Protein AF-A0A6G3WMA3-F1 (afdb_monomer)

Mean predicted aligned error: 10.8 Å

Foldseek 3Di:
DDDPDDQQDWDWFAFLVRDTDIDGRHDDDADPDCCPQVNVVDVLAHDWDWDFDPVDPDRDTDIDHDDDDDPPCVVVCNRGSDDDDDDDDDDDDCPPDDLVCLVVVLVLVCCCQPRVVVVVVCVPVNVPDHDDDPVNVVSVVSVVVCVVCVVVVVCVCCVVVVVLLVVLVVVVVVVCVVCVVVVVVCVVVPHDPVNVLVVVLVVQLVVLVVVLVVVLVVVCVVCVPDDSVVSVVVSVVSSVSNSD

Organism: NCBI:txid2706086

Nearest PDB structures (foldseek):
  8i6q-assembly1_A  TM=5.365E-01  e=2.109E+00  Pseudomonas aeruginosa
  7odt-assembly1_a  TM=1.870E-01  e=3.546E+00  Homo sapiens

Solvent-accessible surface area (backbone atoms only — not comparable to full-atom values): 14779 Å² total; per-residue (Å²): 137,80,85,91,76,51,69,71,41,72,45,80,43,50,22,64,84,72,46,78,44,78,47,69,35,86,67,85,85,78,71,93,54,60,76,39,74,82,42,54,72,41,62,40,70,78,44,67,44,79,41,75,44,84,88,49,100,52,98,44,70,46,83,47,65,58,84,85,76,61,89,87,52,64,70,63,48,75,53,28,56,63,86,79,75,91,83,84,88,80,81,82,75,67,92,79,69,54,89,84,44,48,67,62,50,47,52,51,48,49,21,34,62,78,34,74,45,32,54,55,49,16,76,74,71,35,88,82,54,79,62,85,77,71,59,59,61,54,47,52,51,51,51,53,52,48,63,70,46,44,61,58,53,49,50,53,51,52,49,55,50,49,54,52,50,52,52,50,52,51,52,50,51,54,52,51,62,73,42,46,68,60,53,51,53,45,44,76,72,67,50,49,72,68,59,56,50,51,52,53,39,52,61,47,46,67,58,41,54,59,52,33,51,50,51,42,50,51,49,49,70,74,35,82,86,58,66,62,64,67,46,51,51,51,35,49,51,53,46,49,65,75,60,106

Radius of gyration: 34.18 Å; Cα contacts (8 Å, |Δi|>4): 161; chains: 1; bounding box: 63×42×101 Å

Secondary structure (DSSP, 8-state):
------TT-EEEEEBTTSPEEEEE-------S-TTSHHHHT-GGGT--EEEE-TTSSS--EEEE---PPPTT-GGGGGGBSS-----------GGG--GGGHHHHHHHHHHHHHSHHHHHHHHHH-TT-----SHHHHHHHHHHHHHHHHHHHHHHHHHHHHHHHHHHHHHHHHHHHHHHHHHHHHHHTT--HHHHHHHHHHHHHHHHHHHHHHHHHHHHHH-TT--HHHHHHHHHHHHHHHH-

pLDDT: mean 85.05, std 6.65, range [55.47, 95.12]

Sequence (244 aa):
AELKVKVGATIALLTAAQEPITVTITGIVAPRDPQGSYWSSDPLLRTPSLVLDTASPFPVHYWTGTVLLAEGTGPALLSTAAEPVLFWRIPPDPAGLTGPDDVRLASVIASLESGPGLLKVRRIAGDTAVFATGLGHIVEANARMRDAISPVIAVAALGIGSVAAVVLLMTGALIAGRRKAELALMRSRGGSLRGIGGRLLAETAVTVLPASALGLLLATLVVGEGRFWPGALAAAGVGLLVCV

Structure (mmCIF, N/CA/C/O backbone):
data_AF-A0A6G3WMA3-F1
#
_entry.id   AF-A0A6G3WMA3-F1
#
loop_
_atom_site.group_PDB
_atom_site.id
_atom_site.type_symbol
_atom_site.label_atom_id
_atom_site.label_alt_id
_atom_site.label_comp_id
_atom_site.label_asym_id
_atom_site.label_entity_id
_atom_site.label_seq_id
_atom_site.pdbx_PDB_ins_code
_atom_site.Cartn_x
_atom_site.Cartn_y
_atom_site.Cartn_z
_atom_site.occupancy
_atom_site.B_iso_or_equiv
_atom_site.auth_seq_id
_atom_site.auth_comp_id
_atom_site.auth_asym_id
_atom_site.auth_atom_id
_atom_site.pdbx_PDB_model_num
ATOM 1 N N . ALA A 1 1 ? -8.117 -23.692 33.326 1.00 55.47 1 ALA A N 1
ATOM 2 C CA . ALA A 1 1 ? -9.382 -23.067 33.764 1.00 55.47 1 ALA A CA 1
ATOM 3 C C . ALA A 1 1 ? -10.322 -23.036 32.569 1.00 55.47 1 ALA A C 1
ATOM 5 O O . ALA A 1 1 ? -9.880 -22.590 31.524 1.00 55.47 1 ALA A O 1
ATOM 6 N N . GLU A 1 2 ? -11.558 -23.517 32.675 1.00 62.72 2 GLU A N 1
ATOM 7 C CA . GLU A 1 2 ? -12.534 -23.462 31.572 1.00 62.72 2 GLU A CA 1
ATOM 8 C C . GLU A 1 2 ? -13.422 -22.218 31.691 1.00 62.72 2 GLU A C 1
ATOM 10 O O . GLU A 1 2 ? -13.799 -21.828 32.800 1.00 62.72 2 GLU A O 1
ATOM 15 N N . LEU A 1 3 ? -13.763 -21.602 30.557 1.00 68.75 3 LEU A N 1
ATOM 16 C CA . LEU A 1 3 ? -14.714 -20.496 30.486 1.00 68.75 3 LEU A CA 1
ATOM 17 C C . LEU A 1 3 ? -16.130 -21.040 30.760 1.00 68.75 3 LEU A C 1
ATOM 19 O O . LEU A 1 3 ? -16.745 -21.654 29.893 1.00 68.75 3 LEU A O 1
ATOM 23 N N . LYS A 1 4 ? -16.664 -20.831 31.969 1.00 75.69 4 LYS A N 1
ATOM 24 C CA . LYS A 1 4 ? -17.983 -21.349 32.394 1.00 75.69 4 LYS A CA 1
ATOM 25 C C . LYS A 1 4 ? -19.165 -20.510 31.881 1.00 75.69 4 LYS A C 1
ATOM 27 O O . LYS A 1 4 ? -20.094 -20.221 32.628 1.00 75.69 4 LYS A O 1
ATOM 32 N N . VAL A 1 5 ? -19.131 -20.107 30.615 1.00 79.81 5 VAL A N 1
ATOM 33 C CA . VAL A 1 5 ? -20.159 -19.266 29.992 1.00 79.81 5 VAL A CA 1
ATOM 34 C C . VAL A 1 5 ? -21.118 -20.138 29.175 1.00 79.81 5 VAL A C 1
ATOM 36 O O . VAL A 1 5 ? -20.680 -20.955 28.368 1.00 79.81 5 VAL A O 1
ATOM 39 N N . LYS A 1 6 ? -22.431 -19.998 29.402 1.00 86.62 6 LYS A N 1
ATOM 40 C CA . LYS A 1 6 ? -23.491 -20.769 28.726 1.00 86.62 6 LYS A CA 1
ATOM 41 C C . LYS A 1 6 ? -24.663 -19.865 28.349 1.00 86.62 6 LYS A C 1
ATOM 43 O O . LYS A 1 6 ? -24.855 -18.815 28.955 1.00 86.62 6 LYS A O 1
ATOM 48 N N . VAL A 1 7 ? -25.476 -20.302 27.390 1.00 88.88 7 VAL A N 1
ATOM 49 C CA . VAL A 1 7 ? -26.765 -19.656 27.098 1.00 88.88 7 VAL A CA 1
ATOM 50 C C . VAL A 1 7 ? -27.647 -19.693 28.350 1.00 88.88 7 VAL A C 1
ATOM 52 O O . VAL A 1 7 ? -27.707 -20.712 29.036 1.00 88.88 7 VAL A O 1
ATOM 55 N N . GLY A 1 8 ? -28.283 -18.567 28.667 1.00 87.38 8 GLY A N 1
ATOM 56 C CA . GLY A 1 8 ? -29.050 -18.353 29.895 1.00 87.38 8 GLY A CA 1
ATOM 57 C C . GLY A 1 8 ? -28.215 -17.921 31.103 1.00 87.38 8 GLY A C 1
ATOM 58 O O . GLY A 1 8 ? -28.791 -17.579 32.132 1.00 87.38 8 GLY A O 1
ATOM 59 N N . ALA A 1 9 ? -26.880 -17.899 31.006 1.00 87.44 9 ALA A N 1
ATOM 60 C CA . ALA A 1 9 ? -26.054 -17.316 32.058 1.00 87.44 9 ALA A CA 1
ATOM 61 C C . ALA A 1 9 ? -26.269 -15.799 32.130 1.00 87.44 9 ALA A C 1
ATOM 63 O O . ALA A 1 9 ? -26.470 -15.133 31.110 1.00 87.44 9 ALA A O 1
ATOM 64 N N . THR A 1 10 ? -26.203 -15.262 33.343 1.00 87.12 10 THR A N 1
ATOM 65 C CA . THR A 1 10 ? -26.343 -13.836 33.618 1.00 87.12 10 THR A CA 1
ATOM 66 C C . THR A 1 10 ? -25.004 -13.241 34.031 1.00 87.12 10 THR A C 1
ATOM 68 O O . THR A 1 10 ? -24.239 -13.837 34.788 1.00 87.12 10 THR A O 1
ATOM 71 N N . ILE A 1 11 ? -24.712 -12.055 33.508 1.00 83.25 11 ILE A N 1
ATOM 72 C CA . ILE A 1 11 ? -23.535 -11.258 33.842 1.00 83.25 11 ILE A CA 1
ATOM 73 C C . ILE A 1 11 ? -24.041 -9.975 34.494 1.00 83.25 11 ILE A C 1
ATOM 75 O O . ILE A 1 11 ? -24.843 -9.255 33.900 1.00 83.25 11 ILE A O 1
ATOM 79 N N . ALA A 1 12 ? -23.588 -9.700 35.716 1.00 81.62 12 ALA A N 1
ATOM 80 C CA . ALA A 1 12 ? -23.867 -8.443 36.395 1.00 81.62 12 ALA A CA 1
ATOM 81 C C . ALA A 1 12 ? -22.810 -7.403 36.000 1.00 81.62 12 ALA A C 1
ATOM 83 O O . ALA A 1 12 ? -21.614 -7.611 36.191 1.00 81.62 12 ALA A O 1
ATOM 84 N N . LEU A 1 13 ? -23.270 -6.292 35.443 1.00 77.44 13 LEU A N 1
ATOM 85 C CA . LEU A 1 13 ? -22.505 -5.077 35.195 1.00 77.44 13 LEU A CA 1
ATOM 86 C C . LEU A 1 13 ? -22.933 -4.024 36.217 1.00 77.44 13 LEU A C 1
ATOM 88 O O . LEU A 1 13 ? -24.041 -4.088 36.740 1.00 77.44 13 LEU A O 1
ATOM 92 N N . LEU A 1 14 ? -22.079 -3.046 36.494 1.00 77.19 14 LEU A N 1
ATOM 93 C CA . LEU A 1 14 ? -22.422 -1.926 37.372 1.00 77.19 14 LEU A CA 1
ATOM 94 C C . LEU A 1 14 ? -22.723 -0.674 36.544 1.00 77.19 14 LEU A C 1
ATOM 96 O O . LEU A 1 14 ? -22.047 -0.398 35.548 1.00 77.19 14 LEU A O 1
ATOM 100 N N . THR A 1 15 ? -23.730 0.088 36.965 1.00 76.25 15 THR A N 1
ATOM 101 C CA . THR A 1 15 ? -24.005 1.436 36.465 1.00 76.25 15 THR A CA 1
ATOM 102 C C . THR A 1 15 ? -23.011 2.442 37.011 1.00 76.25 15 THR A C 1
ATOM 104 O O . THR A 1 15 ? -22.353 2.194 38.022 1.00 76.25 15 THR A O 1
ATOM 107 N N . ALA A 1 16 ? -22.943 3.618 36.384 1.00 72.88 16 ALA A N 1
ATOM 108 C CA . ALA A 1 16 ? -22.198 4.753 36.924 1.00 72.88 16 ALA A CA 1
ATOM 109 C C . ALA A 1 16 ? -22.680 5.138 38.339 1.00 72.88 16 ALA A C 1
ATOM 111 O O . ALA A 1 16 ? -21.892 5.600 39.159 1.00 72.88 16 ALA A O 1
ATOM 112 N N . ALA A 1 17 ? -23.955 4.873 38.648 1.00 74.25 17 ALA A N 1
ATOM 113 C CA . ALA A 1 17 ? -24.556 5.041 39.970 1.00 74.25 17 ALA A CA 1
ATOM 114 C C . ALA A 1 17 ? -24.349 3.834 40.915 1.00 74.25 17 ALA A C 1
ATOM 116 O O . ALA A 1 17 ? -24.965 3.793 41.974 1.00 74.25 17 ALA A O 1
ATOM 117 N N . GLN A 1 18 ? -23.489 2.865 40.560 1.00 75.94 18 GLN A N 1
ATOM 118 C CA . GLN A 1 18 ? -23.222 1.624 41.314 1.00 75.94 18 GLN A CA 1
ATOM 119 C C . GLN A 1 18 ? -24.426 0.663 41.432 1.00 75.94 18 GLN A C 1
ATOM 121 O O . GLN A 1 18 ? -24.430 -0.239 42.267 1.00 75.94 18 GLN A O 1
ATOM 126 N N . GLU A 1 19 ? -25.436 0.800 40.576 1.00 78.81 19 GLU A N 1
ATOM 127 C CA . GLU A 1 19 ? -26.579 -0.115 40.505 1.00 78.81 19 GLU A CA 1
ATOM 128 C C . GLU A 1 19 ? -26.287 -1.297 39.563 1.00 78.81 19 GLU A C 1
ATOM 130 O O . GLU A 1 19 ? -25.648 -1.122 38.525 1.00 78.81 19 GLU A O 1
ATOM 135 N N . PRO A 1 20 ? -26.743 -2.519 39.872 1.00 79.19 20 PRO A N 1
ATOM 136 C CA . PRO A 1 20 ? -26.467 -3.681 39.037 1.00 79.19 20 PRO A CA 1
ATOM 137 C C . PRO A 1 20 ? -27.378 -3.740 37.796 1.00 79.19 20 PRO A C 1
ATOM 139 O O . PRO A 1 20 ? -28.601 -3.803 37.905 1.00 79.19 20 PRO A O 1
ATOM 142 N N . ILE A 1 21 ? -26.780 -3.828 36.608 1.00 82.56 21 ILE A N 1
ATOM 143 C CA . ILE A 1 21 ? -27.438 -4.208 35.351 1.00 82.56 21 ILE A CA 1
ATOM 144 C C . ILE A 1 21 ? -27.157 -5.674 35.073 1.00 82.56 21 ILE A C 1
ATOM 146 O O . ILE A 1 21 ? -26.009 -6.105 35.037 1.00 82.56 21 ILE A O 1
ATOM 150 N N . THR A 1 22 ? -28.207 -6.446 34.815 1.00 86.62 22 THR A N 1
ATOM 151 C CA . THR A 1 22 ? -28.061 -7.861 34.466 1.00 86.62 22 THR A CA 1
ATOM 152 C C . THR A 1 22 ? -28.156 -8.044 32.957 1.00 86.62 22 THR A C 1
ATOM 154 O O . THR A 1 22 ? -29.183 -7.741 32.353 1.00 86.62 22 THR A O 1
ATOM 157 N N . VAL A 1 23 ? -27.103 -8.583 32.346 1.00 85.06 23 VAL A N 1
ATOM 158 C CA . VAL A 1 23 ? -27.080 -8.985 30.935 1.00 85.06 23 VAL A CA 1
ATOM 159 C C . VAL A 1 23 ? -27.243 -10.495 30.858 1.00 85.06 23 VAL A C 1
ATOM 161 O O . VAL A 1 23 ? -26.514 -11.234 31.514 1.00 85.06 23 VAL A O 1
ATOM 164 N N . THR A 1 24 ? -28.196 -10.966 30.057 1.00 90.25 24 THR A N 1
ATOM 165 C CA . THR A 1 24 ? -28.428 -12.403 29.854 1.00 90.25 24 THR A CA 1
ATOM 166 C C . THR A 1 24 ? -27.831 -12.844 28.530 1.00 90.25 24 THR A C 1
ATOM 168 O O . THR A 1 24 ? -28.046 -12.206 27.500 1.00 90.25 24 THR A O 1
ATOM 171 N N . ILE A 1 25 ? -27.110 -13.960 28.539 1.00 90.50 25 ILE A N 1
ATOM 172 C CA . ILE A 1 25 ? -26.531 -14.536 27.328 1.00 90.50 25 ILE A CA 1
ATOM 173 C C . ILE A 1 25 ? -27.620 -15.275 26.559 1.00 90.50 25 ILE A C 1
ATOM 175 O O . ILE A 1 25 ? -28.092 -16.327 26.985 1.00 90.50 25 ILE A O 1
ATOM 179 N N . THR A 1 26 ? -28.006 -14.737 25.408 1.00 91.38 26 THR A N 1
ATOM 180 C CA . THR A 1 26 ? -29.060 -15.302 24.551 1.00 91.38 26 THR A CA 1
ATOM 181 C C . THR A 1 26 ? -28.546 -16.380 23.601 1.00 91.38 26 THR A C 1
ATOM 183 O O . THR A 1 26 ? -29.308 -17.254 23.196 1.00 91.38 26 THR A O 1
ATOM 186 N N . GLY A 1 27 ? -27.258 -16.354 23.259 1.00 90.88 27 GLY A N 1
ATOM 187 C CA . GLY A 1 27 ? -26.667 -17.282 22.303 1.00 90.88 27 GLY A CA 1
ATOM 188 C C . GLY A 1 27 ? -25.145 -17.220 22.285 1.00 90.88 27 GLY A C 1
ATOM 189 O O . GLY A 1 27 ? -24.542 -16.254 22.748 1.00 90.88 27 GLY A O 1
ATOM 190 N N . ILE A 1 28 ? -24.532 -18.265 21.731 1.00 89.50 28 ILE A N 1
ATOM 191 C CA . ILE A 1 28 ? -23.105 -18.307 21.396 1.00 89.50 28 ILE A CA 1
ATOM 192 C C . ILE A 1 28 ? -23.025 -18.444 19.879 1.00 89.50 28 ILE A C 1
ATOM 194 O O . ILE A 1 28 ? -23.619 -19.359 19.310 1.00 89.50 28 ILE A O 1
ATOM 198 N N . VAL A 1 29 ? -22.323 -17.521 19.229 1.00 88.56 29 VAL A N 1
ATOM 199 C CA . VAL A 1 29 ? -22.224 -17.465 17.767 1.00 88.56 29 VAL A CA 1
ATOM 200 C C . VAL A 1 29 ? -20.837 -17.890 17.305 1.00 88.56 29 VAL A C 1
ATOM 202 O O . VAL A 1 29 ? -19.832 -17.523 17.908 1.00 88.56 29 VAL A O 1
ATOM 205 N N . ALA A 1 30 ? -20.789 -18.659 16.219 1.00 87.19 30 ALA A N 1
ATOM 206 C CA . ALA A 1 30 ? -19.556 -18.987 15.515 1.00 87.19 30 ALA A CA 1
ATOM 207 C C . ALA A 1 30 ? -19.507 -18.187 14.199 1.00 87.19 30 ALA A C 1
ATOM 209 O O . ALA A 1 30 ? -20.459 -18.266 13.415 1.00 87.19 30 ALA A O 1
ATOM 210 N N . PRO A 1 31 ? -18.435 -17.419 13.931 1.00 89.31 31 PRO A N 1
ATOM 211 C CA . PRO A 1 31 ? -18.280 -16.697 12.672 1.00 89.31 31 PRO A CA 1
ATOM 212 C C . PRO A 1 31 ? -18.298 -17.648 11.473 1.00 89.31 31 PRO A C 1
ATOM 214 O O . PRO A 1 31 ? -17.563 -18.634 11.456 1.00 89.31 31 PRO A O 1
ATOM 217 N N . ARG A 1 32 ? -19.085 -17.329 10.437 1.00 89.19 32 ARG A N 1
ATOM 218 C CA . ARG A 1 32 ? -19.056 -18.080 9.168 1.00 89.19 32 ARG A CA 1
ATOM 219 C C . ARG A 1 32 ? -17.739 -17.874 8.416 1.00 89.19 32 ARG A C 1
ATOM 221 O O . ARG A 1 32 ? -17.209 -18.822 7.850 1.00 89.19 32 ARG A O 1
ATOM 228 N N . ASP A 1 33 ? -17.240 -16.641 8.420 1.00 89.50 33 ASP A N 1
ATOM 229 C CA . ASP A 1 33 ? -15.933 -16.266 7.884 1.00 89.50 33 ASP A CA 1
ATOM 230 C C . ASP A 1 33 ? -15.123 -15.565 8.987 1.00 89.50 33 ASP A C 1
ATOM 232 O O . ASP A 1 33 ? -15.306 -14.367 9.221 1.00 89.50 33 ASP A O 1
ATOM 236 N N . PRO A 1 34 ? -14.248 -16.298 9.696 1.00 87.56 34 PRO A N 1
ATOM 237 C CA . PRO A 1 34 ? -13.414 -15.730 10.750 1.00 87.56 34 PRO A CA 1
ATOM 238 C C . PRO A 1 34 ? -12.397 -14.688 10.262 1.00 87.56 34 PRO A C 1
ATOM 240 O O . PRO A 1 34 ? -11.890 -13.932 11.087 1.00 87.56 34 PRO A O 1
ATOM 243 N N . GLN A 1 35 ? -12.065 -14.671 8.964 1.00 85.94 35 GLN A N 1
ATOM 244 C CA . GLN A 1 35 ? -11.122 -13.709 8.376 1.00 85.94 35 GLN A CA 1
ATOM 245 C C . GLN A 1 35 ? -11.825 -12.475 7.795 1.00 85.94 35 GLN A C 1
ATOM 247 O O . GLN A 1 35 ? -11.172 -11.467 7.518 1.00 85.94 35 GLN A O 1
ATOM 252 N N . GLY A 1 36 ? -13.153 -12.521 7.675 1.00 86.81 36 GLY A N 1
ATOM 253 C CA . GLY A 1 36 ? -13.969 -11.400 7.233 1.00 86.81 36 GLY A CA 1
ATOM 254 C C . GLY A 1 36 ? -13.747 -10.148 8.084 1.00 86.81 36 GLY A C 1
ATOM 255 O O . GLY A 1 36 ? -13.477 -10.231 9.284 1.00 86.81 36 GLY A O 1
ATOM 256 N N . SER A 1 37 ? -13.891 -8.977 7.461 1.00 85.19 37 SER A N 1
ATOM 257 C CA . SER A 1 37 ? -13.524 -7.666 8.026 1.00 85.19 37 SER A CA 1
ATOM 258 C C . SER A 1 37 ? -14.080 -7.390 9.428 1.00 85.19 37 SER A C 1
ATOM 260 O O . SER A 1 37 ? -13.394 -6.802 10.264 1.00 85.19 37 SER A O 1
ATOM 262 N N . TYR A 1 38 ? -15.305 -7.836 9.711 1.00 84.75 38 TYR A N 1
ATOM 263 C CA . TYR A 1 38 ? -15.935 -7.674 11.021 1.00 84.75 38 TYR A CA 1
ATOM 264 C C . TYR A 1 38 ? -15.235 -8.493 12.121 1.00 84.75 38 TYR A C 1
ATOM 266 O O . TYR A 1 38 ? -14.965 -7.973 13.202 1.00 84.75 38 TYR A O 1
ATOM 274 N N . TRP A 1 39 ? -14.904 -9.757 11.840 1.00 88.69 39 TRP A N 1
ATOM 275 C CA . TRP A 1 39 ? -14.378 -10.710 12.824 1.00 88.69 39 TRP A CA 1
ATOM 276 C C . TRP A 1 39 ? -12.860 -10.637 12.994 1.00 88.69 39 TRP A C 1
ATOM 278 O O . TRP A 1 39 ? -12.357 -10.870 14.091 1.00 88.69 39 TRP A O 1
ATOM 288 N N . SER A 1 40 ? -12.125 -10.298 11.932 1.00 85.88 40 SER A N 1
ATOM 289 C CA . SER A 1 40 ? -10.661 -10.185 11.974 1.00 85.88 40 SER A CA 1
ATOM 290 C C . SER A 1 40 ? -10.174 -8.916 12.674 1.00 85.88 40 SER A C 1
ATOM 292 O O . SER A 1 40 ? -9.038 -8.869 13.139 1.00 85.88 40 SER A O 1
ATOM 294 N N . SER A 1 41 ? -11.046 -7.914 12.809 1.00 84.12 41 SER A N 1
ATOM 295 C CA . SER A 1 41 ? -10.741 -6.642 13.467 1.00 84.12 41 SER A CA 1
ATOM 296 C C . SER A 1 41 ? -10.418 -6.765 14.961 1.00 84.12 41 SER A C 1
ATOM 298 O O . SER A 1 41 ? -9.679 -5.942 15.494 1.00 84.12 41 SER A O 1
ATOM 300 N N . ASP A 1 42 ? -11.013 -7.738 15.655 1.00 86.50 42 ASP A N 1
ATOM 301 C CA . ASP A 1 42 ? -10.793 -7.962 17.083 1.00 86.50 42 ASP A CA 1
ATOM 302 C C . ASP A 1 42 ? -10.861 -9.464 17.395 1.00 86.50 42 ASP A C 1
ATOM 304 O O . ASP A 1 42 ? -11.947 -10.052 17.387 1.00 86.50 42 ASP A O 1
ATOM 308 N N . PRO A 1 43 ? -9.713 -10.107 17.677 1.00 84.69 43 PRO A N 1
ATOM 309 C CA . PRO A 1 43 ? -9.659 -11.534 17.967 1.00 84.69 43 PRO A CA 1
ATOM 310 C C . PRO A 1 43 ? -10.548 -11.978 19.137 1.00 84.69 43 PRO A C 1
ATOM 312 O O . PRO A 1 43 ? -11.018 -13.119 19.125 1.00 84.69 43 PRO A O 1
ATOM 315 N N . LEU A 1 44 ? -10.824 -11.102 20.113 1.00 88.19 44 LEU A N 1
ATOM 316 C CA . LEU A 1 44 ? -11.659 -11.430 21.275 1.00 88.19 44 LEU A CA 1
ATOM 317 C C . LEU A 1 44 ? -13.140 -11.608 20.913 1.00 88.19 44 LEU A C 1
ATOM 319 O O . LEU A 1 44 ? -13.862 -12.281 21.650 1.00 88.19 44 LEU A O 1
ATOM 323 N N . LEU A 1 45 ? -13.587 -11.078 19.762 1.00 86.81 45 LEU A N 1
ATOM 324 C CA . LEU A 1 45 ? -14.940 -11.308 19.231 1.00 86.81 45 LEU A CA 1
ATOM 325 C C . LEU A 1 45 ? -15.174 -12.764 18.828 1.00 86.81 45 LEU A C 1
ATOM 327 O O . LEU A 1 45 ? -16.307 -13.238 18.868 1.00 86.81 45 LEU A O 1
ATOM 331 N N . ARG A 1 46 ? -14.117 -13.469 18.410 1.00 86.81 46 ARG A N 1
ATOM 332 C CA . ARG A 1 46 ? -14.207 -14.857 17.933 1.00 86.81 46 ARG A CA 1
ATOM 333 C C . ARG A 1 46 ? -13.654 -15.871 18.925 1.00 86.81 46 ARG A C 1
ATOM 335 O O . ARG A 1 46 ? -14.071 -17.026 18.913 1.00 86.81 46 ARG A O 1
ATOM 342 N N . THR A 1 47 ? -12.661 -15.489 19.724 1.00 86.31 47 THR A N 1
ATOM 343 C CA . THR A 1 47 ? -11.925 -16.422 20.576 1.00 86.31 47 THR A CA 1
ATOM 344 C C . THR A 1 47 ? -11.625 -15.761 21.918 1.00 86.31 47 THR A C 1
ATOM 346 O O . THR A 1 47 ? -10.755 -14.893 21.982 1.00 86.31 47 THR A O 1
ATOM 349 N N . PRO A 1 48 ? -12.318 -16.180 22.993 1.00 88.44 48 PRO A N 1
ATOM 350 C CA . PRO A 1 48 ? -11.967 -15.794 24.351 1.00 88.44 48 PRO A CA 1
ATOM 351 C C . PRO A 1 48 ? -10.515 -16.171 24.650 1.00 88.44 48 PRO A C 1
ATOM 353 O O . PRO A 1 48 ? -10.043 -17.223 24.213 1.00 88.44 48 PRO A O 1
ATOM 356 N N . SER A 1 49 ? -9.811 -15.337 25.405 1.00 87.94 49 SER A N 1
ATOM 357 C CA . SER A 1 49 ? -8.412 -15.563 25.760 1.00 87.94 49 SER A CA 1
ATOM 358 C C . SER A 1 49 ? -8.194 -15.444 27.263 1.00 87.94 49 SER A C 1
ATOM 360 O O . SER A 1 49 ? -8.978 -14.829 27.987 1.00 87.94 49 SER A O 1
ATOM 362 N N . LEU A 1 50 ? -7.131 -16.084 27.745 1.00 88.62 50 LEU A N 1
ATOM 363 C CA . LEU A 1 50 ? -6.690 -15.952 29.125 1.00 88.62 50 LEU A CA 1
ATOM 364 C C . LEU A 1 50 ? -5.759 -14.737 29.210 1.00 88.62 50 LEU A C 1
ATOM 366 O O . LEU A 1 50 ? -4.721 -14.718 28.549 1.00 88.62 50 LEU A O 1
ATOM 370 N N . VAL A 1 51 ? -6.129 -13.737 30.003 1.00 87.38 51 VAL A N 1
ATOM 371 C CA . VAL A 1 51 ? -5.371 -12.492 30.174 1.00 87.38 51 VAL A CA 1
ATOM 372 C C . VAL A 1 51 ? -4.863 -12.403 31.610 1.00 87.38 51 VAL A C 1
ATOM 374 O O . VAL A 1 51 ? -5.521 -12.861 32.546 1.00 87.38 51 VAL A O 1
ATOM 377 N N . LEU A 1 52 ? -3.662 -11.853 31.776 1.00 86.62 52 LEU A N 1
ATOM 378 C CA . LEU A 1 52 ? -3.056 -11.600 33.078 1.00 86.62 52 LEU A CA 1
ATOM 379 C C . LEU A 1 52 ? -3.697 -10.366 33.727 1.00 86.62 52 LEU A C 1
ATOM 381 O O . LEU A 1 52 ? -3.831 -9.326 33.083 1.00 86.62 52 LEU A O 1
ATOM 385 N N . ASP A 1 53 ? -4.045 -10.462 35.005 1.00 83.81 53 ASP A N 1
ATOM 386 C CA . ASP A 1 53 ? -4.438 -9.305 35.801 1.00 83.81 53 ASP A CA 1
ATOM 387 C C . ASP A 1 53 ? -3.203 -8.490 36.196 1.00 83.81 53 ASP A C 1
ATOM 389 O O . ASP A 1 53 ? -2.430 -8.881 37.069 1.00 83.81 53 ASP A O 1
ATOM 393 N N . THR A 1 54 ? -3.016 -7.349 35.535 1.00 80.69 54 THR A N 1
ATOM 394 C CA . THR A 1 54 ? -1.896 -6.435 35.787 1.00 80.69 54 THR A CA 1
ATOM 395 C C . THR A 1 54 ? -2.047 -5.631 37.077 1.00 80.69 54 THR A C 1
ATOM 397 O O . THR A 1 54 ? -1.072 -5.028 37.516 1.00 80.69 54 THR A O 1
ATOM 400 N N . ALA A 1 55 ? -3.244 -5.581 37.672 1.00 80.94 55 ALA A N 1
ATOM 401 C CA . ALA A 1 55 ? -3.485 -4.894 38.941 1.00 80.94 55 ALA A CA 1
ATOM 402 C C . ALA A 1 55 ? -3.241 -5.806 40.155 1.00 80.94 55 ALA A C 1
ATOM 404 O O . ALA A 1 55 ? -3.093 -5.319 41.278 1.00 80.94 55 ALA A O 1
ATOM 405 N N . SER A 1 56 ? -3.181 -7.123 39.941 1.00 82.12 56 SER A N 1
ATOM 406 C CA . SER A 1 56 ? -2.919 -8.083 41.004 1.00 82.12 56 SER A CA 1
ATOM 407 C C . SER A 1 56 ? -1.419 -8.165 41.320 1.00 82.12 56 SER A C 1
ATOM 409 O O . SER A 1 56 ? -0.599 -8.291 40.409 1.00 82.12 56 SER A O 1
ATOM 411 N N . PRO A 1 57 ? -1.020 -8.168 42.606 1.00 81.50 57 PRO A N 1
ATOM 412 C CA . PRO A 1 57 ? 0.372 -8.387 43.006 1.00 81.50 57 PRO A CA 1
ATOM 413 C C . PRO A 1 57 ? 0.869 -9.816 42.717 1.00 81.50 57 PRO A C 1
ATOM 415 O O . PRO A 1 57 ? 2.057 -10.097 42.869 1.00 81.50 57 PRO A O 1
ATOM 418 N N . PHE A 1 58 ? -0.020 -10.723 42.301 1.00 84.56 58 PHE A N 1
ATOM 419 C CA . PHE A 1 58 ? 0.296 -12.097 41.918 1.00 84.56 58 PHE A CA 1
ATOM 420 C C . PHE A 1 58 ? -0.128 -12.362 40.468 1.00 84.56 58 PHE A C 1
ATOM 422 O O . PHE A 1 58 ? -1.097 -11.759 40.007 1.00 84.56 58 PHE A O 1
ATOM 429 N N . PRO A 1 59 ? 0.526 -13.298 39.748 1.00 81.06 59 PRO A N 1
ATOM 430 C CA . PRO A 1 59 ? 0.182 -13.615 38.365 1.00 81.06 59 PRO A CA 1
ATOM 431 C C . PRO A 1 59 ? -1.127 -14.413 38.282 1.00 81.06 59 PRO A C 1
ATOM 433 O O . PRO A 1 59 ? -1.146 -15.630 38.079 1.00 81.06 59 PRO A O 1
ATOM 436 N N . VAL A 1 60 ? -2.245 -13.716 38.458 1.00 85.75 60 VAL A N 1
ATOM 437 C CA . VAL A 1 60 ? -3.593 -14.265 38.336 1.00 85.75 60 VAL A CA 1
ATOM 438 C C . VAL A 1 60 ? -4.052 -14.078 36.898 1.00 85.75 60 VAL A C 1
ATOM 440 O O . VAL A 1 60 ? -3.970 -12.985 36.347 1.00 85.75 60 VAL A O 1
ATOM 443 N N . HIS A 1 61 ? -4.526 -15.155 36.282 1.00 85.25 61 HIS A N 1
ATOM 444 C CA . HIS A 1 61 ? -5.094 -15.101 34.941 1.00 85.25 61 HIS A CA 1
ATOM 445 C C . HIS A 1 61 ? -6.612 -15.216 35.020 1.00 85.25 61 HIS A C 1
ATOM 447 O O . HIS A 1 61 ? -7.134 -16.046 35.768 1.00 85.25 61 HIS A O 1
ATOM 453 N N . TYR A 1 62 ? -7.314 -14.439 34.207 1.00 85.00 62 TYR A N 1
ATOM 454 C CA . TYR A 1 62 ? -8.757 -14.535 34.048 1.00 85.00 62 TYR A CA 1
ATOM 455 C C . TYR A 1 62 ? -9.123 -14.647 32.573 1.00 85.00 62 TYR A C 1
ATOM 457 O O . TYR A 1 62 ? -8.341 -14.328 31.678 1.00 85.00 62 TYR A O 1
ATOM 465 N N . TRP A 1 63 ? -10.310 -15.179 32.314 1.00 86.12 63 TRP A N 1
ATOM 466 C CA . TRP A 1 63 ? -10.825 -15.259 30.960 1.00 86.12 63 TRP A CA 1
ATOM 467 C C . TRP A 1 63 ? -11.430 -13.921 30.542 1.00 86.12 63 TRP A C 1
ATOM 469 O O . TRP A 1 63 ? -12.313 -13.407 31.226 1.00 86.12 63 TRP A O 1
ATOM 479 N N . THR A 1 64 ? -11.017 -13.431 29.379 1.00 87.75 64 THR A N 1
ATOM 480 C CA . THR A 1 64 ? -11.575 -12.251 28.720 1.00 87.75 64 THR A CA 1
ATOM 481 C C . THR A 1 64 ? -12.198 -12.666 27.395 1.00 87.75 64 THR A C 1
ATOM 483 O O . THR A 1 64 ? -11.630 -13.451 26.636 1.00 87.75 64 THR A O 1
ATOM 486 N N . GLY A 1 65 ? -13.378 -12.135 27.101 1.00 86.69 65 GLY A N 1
ATOM 487 C CA . GLY A 1 65 ? -14.050 -12.317 25.821 1.00 86.69 65 GLY A CA 1
ATOM 488 C C . GLY A 1 65 ? -15.011 -11.168 25.563 1.00 86.69 65 GLY A C 1
ATOM 489 O O . GLY A 1 65 ? -15.390 -10.452 26.490 1.00 86.69 65 GLY A O 1
ATOM 490 N N . THR A 1 66 ? -15.401 -10.997 24.304 1.00 88.56 66 THR A N 1
ATOM 491 C CA . THR A 1 66 ? -16.301 -9.914 23.909 1.00 88.56 66 THR A CA 1
ATOM 492 C C . THR A 1 66 ? -17.735 -10.417 23.811 1.00 88.56 66 THR A C 1
ATOM 494 O O . THR A 1 66 ? -17.997 -11.481 23.251 1.00 88.56 66 THR A O 1
ATOM 497 N N . VAL A 1 67 ? -18.678 -9.640 24.344 1.00 87.56 67 VAL A N 1
ATOM 498 C CA . VAL A 1 67 ? -20.114 -9.926 24.254 1.00 87.56 67 VAL A CA 1
ATOM 499 C C . VAL A 1 67 ? -20.736 -9.001 23.216 1.00 87.56 67 VAL A C 1
ATOM 501 O O . VAL A 1 67 ? -20.504 -7.794 23.228 1.00 87.56 67 VAL A O 1
ATOM 504 N N . LEU A 1 68 ? -21.537 -9.576 22.323 1.00 88.56 68 LEU A N 1
ATOM 505 C CA . LEU A 1 68 ? -22.316 -8.827 21.345 1.00 88.56 68 LEU A CA 1
ATOM 506 C C . LEU A 1 68 ? -23.680 -8.487 21.939 1.00 88.56 68 LEU A C 1
ATOM 508 O O . LEU A 1 68 ? -24.380 -9.361 22.451 1.00 88.56 68 LEU A O 1
ATOM 512 N N . LEU A 1 69 ? -24.054 -7.215 21.862 1.00 87.38 69 LEU A N 1
ATOM 513 C CA . LEU A 1 69 ? -25.381 -6.759 22.255 1.00 87.38 69 LEU A CA 1
ATOM 514 C C . LEU A 1 69 ? -26.350 -6.922 21.091 1.00 87.38 69 LEU A C 1
ATOM 516 O O . LEU A 1 69 ? -25.964 -6.816 19.925 1.00 87.38 69 LEU A O 1
ATOM 520 N N . ALA A 1 70 ? -27.615 -7.166 21.422 1.00 86.12 70 ALA A N 1
ATOM 521 C CA . ALA A 1 70 ? -28.666 -7.162 20.425 1.00 86.12 70 ALA A CA 1
ATOM 522 C C . ALA A 1 70 ? -28.818 -5.759 19.816 1.00 86.12 70 ALA A C 1
ATOM 524 O O . ALA A 1 70 ? -28.454 -4.733 20.403 1.00 86.12 70 ALA A O 1
ATOM 525 N N . GLU A 1 71 ? -29.378 -5.708 18.616 1.00 85.00 71 GLU A N 1
ATOM 526 C CA . GLU A 1 71 ? -29.681 -4.434 17.982 1.00 85.00 71 GLU A CA 1
ATOM 527 C C . GLU A 1 71 ? -30.637 -3.615 18.869 1.00 85.00 71 GLU A C 1
ATOM 529 O O . GLU A 1 71 ? -31.557 -4.150 19.489 1.00 85.00 71 GLU A O 1
ATOM 534 N N . GLY A 1 72 ? -30.374 -2.314 19.004 1.00 82.62 72 GLY A N 1
ATOM 535 C CA . GLY A 1 72 ? -31.183 -1.413 19.829 1.00 82.62 72 GLY A CA 1
ATOM 536 C C . GLY A 1 72 ? -30.910 -1.449 21.339 1.00 82.62 72 GLY A C 1
ATOM 537 O O . GLY A 1 72 ? -31.417 -0.581 22.042 1.00 82.62 72 GLY A O 1
ATOM 538 N N . THR A 1 73 ? -30.072 -2.359 21.862 1.00 84.12 73 THR A N 1
ATOM 539 C CA . THR A 1 73 ? -29.706 -2.357 23.302 1.00 84.12 73 THR A CA 1
ATOM 540 C C . THR A 1 73 ? -28.556 -1.404 23.646 1.00 84.12 73 THR A C 1
ATOM 542 O O . THR A 1 73 ? -28.236 -1.226 24.819 1.00 84.12 73 THR A O 1
ATOM 545 N N . GLY A 1 74 ? -27.960 -0.746 22.646 1.00 79.56 74 GLY A N 1
ATOM 546 C CA . GLY A 1 74 ? -26.857 0.208 22.812 1.00 79.56 74 GLY A CA 1
ATOM 547 C C . GLY A 1 74 ? -27.084 1.301 23.871 1.00 79.56 74 GLY A C 1
ATOM 548 O O . GLY A 1 74 ? -26.176 1.524 24.669 1.00 79.56 74 GLY A O 1
ATOM 549 N N . PRO A 1 75 ? -28.270 1.941 23.968 1.00 83.12 75 PRO A N 1
ATOM 550 C CA . PRO A 1 75 ? -28.527 2.968 24.982 1.00 83.12 75 PRO A CA 1
ATOM 551 C C . PRO A 1 75 ? -28.358 2.489 26.429 1.00 83.12 75 PRO A C 1
ATOM 553 O O . PRO A 1 75 ? -28.023 3.295 27.292 1.00 83.12 75 PRO A O 1
ATOM 556 N N . ALA A 1 76 ? -28.521 1.188 26.708 1.00 80.75 76 ALA A N 1
ATOM 557 C CA . ALA A 1 76 ? -28.302 0.642 28.048 1.00 80.75 76 ALA A CA 1
ATOM 558 C C . ALA A 1 76 ? -26.839 0.796 28.504 1.00 80.75 76 ALA A C 1
ATOM 560 O O . ALA A 1 76 ? -26.582 0.968 29.695 1.00 80.75 76 ALA A O 1
ATOM 561 N N . LEU A 1 77 ? -25.878 0.825 27.572 1.00 80.19 77 LEU A N 1
ATOM 562 C CA . LEU A 1 77 ? -24.464 1.035 27.891 1.00 80.19 77 LEU A CA 1
ATOM 563 C C . LEU A 1 77 ? -24.179 2.425 28.469 1.00 80.19 77 LEU A C 1
ATOM 565 O O . LEU A 1 77 ? -23.263 2.557 29.272 1.00 80.19 77 LEU A O 1
ATOM 569 N N . LEU A 1 78 ? -24.977 3.442 28.127 1.00 81.38 78 LEU A N 1
ATOM 570 C CA . LEU A 1 78 ? -24.800 4.807 28.645 1.00 81.38 78 LEU A CA 1
ATOM 571 C C . LEU A 1 78 ? -25.042 4.903 30.154 1.00 81.38 78 LEU A C 1
ATOM 573 O O . LEU A 1 78 ? -24.571 5.835 30.794 1.00 81.38 78 LEU A O 1
ATOM 577 N N . SER A 1 79 ? -25.775 3.944 30.720 1.00 78.06 79 SER A N 1
ATOM 578 C CA . SER A 1 79 ? -25.994 3.865 32.162 1.00 78.06 79 SER A CA 1
ATOM 579 C C . SER A 1 79 ? -24.873 3.130 32.900 1.00 78.06 79 SER A C 1
ATOM 581 O O . SER A 1 79 ? -24.795 3.225 34.120 1.00 78.06 79 SER A O 1
ATOM 583 N N . THR A 1 80 ? -23.992 2.412 32.195 1.00 77.75 80 THR A N 1
ATOM 584 C CA . THR A 1 80 ? -22.908 1.631 32.814 1.00 77.75 80 THR A CA 1
ATOM 585 C C . THR A 1 80 ? -21.803 2.528 33.380 1.00 77.75 80 THR A C 1
ATOM 587 O O . THR A 1 80 ? -21.625 3.651 32.926 1.00 77.75 80 THR A O 1
ATOM 590 N N . ALA A 1 81 ? -21.046 2.040 34.369 1.00 70.56 81 ALA A N 1
ATOM 5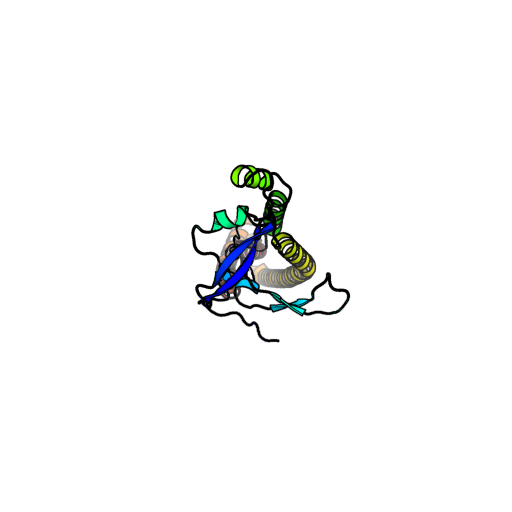91 C CA . ALA A 1 81 ? -19.849 2.728 34.879 1.00 70.56 81 ALA A CA 1
ATOM 592 C C . ALA A 1 81 ? -18.677 2.717 33.881 1.00 70.56 81 ALA A C 1
ATOM 594 O O . ALA A 1 81 ? -17.617 3.268 34.169 1.00 70.56 81 ALA A O 1
ATOM 595 N N . ALA A 1 82 ? -18.840 2.037 32.744 1.00 72.31 82 ALA A N 1
ATOM 596 C CA . ALA A 1 82 ? -17.865 2.049 31.671 1.00 72.31 82 ALA A CA 1
ATOM 597 C C . ALA A 1 82 ? -17.905 3.388 30.918 1.00 72.31 82 ALA A C 1
ATOM 599 O O . ALA A 1 82 ? -18.853 4.160 31.032 1.00 72.31 82 ALA A O 1
ATOM 600 N N . GLU A 1 83 ? -16.885 3.633 30.101 1.00 77.81 83 GLU A N 1
ATOM 601 C CA . GLU A 1 83 ? -16.838 4.753 29.162 1.00 77.81 83 GLU A CA 1
ATOM 602 C C . GLU A 1 83 ? -17.255 4.248 27.768 1.00 77.81 83 GLU A C 1
ATOM 604 O O . GLU A 1 83 ? -16.401 3.823 26.984 1.00 77.81 83 GLU A O 1
ATOM 609 N N . PRO A 1 84 ? -18.564 4.191 27.441 1.00 81.44 84 PRO A N 1
ATOM 610 C CA . PRO A 1 84 ? -19.004 3.711 26.141 1.00 81.44 84 PRO A CA 1
ATOM 611 C C . PRO A 1 84 ? -18.527 4.658 25.041 1.00 81.44 84 PRO A C 1
ATOM 613 O O . PRO A 1 84 ? -18.777 5.862 25.076 1.00 81.44 84 PRO A O 1
ATOM 616 N N . VAL A 1 85 ? -17.881 4.090 24.026 1.00 84.25 85 VAL A N 1
ATOM 617 C CA . VAL A 1 85 ? -17.404 4.827 22.855 1.00 84.25 85 VAL A CA 1
ATOM 618 C C . VAL A 1 85 ? -18.135 4.366 21.605 1.00 84.25 85 VAL A C 1
ATOM 620 O O . VAL A 1 85 ? -18.323 3.171 21.372 1.00 84.25 85 VAL A O 1
ATOM 623 N N . LEU A 1 86 ? -18.536 5.328 20.777 1.00 86.00 86 LEU A N 1
ATOM 624 C CA . LEU A 1 86 ? -19.027 5.050 19.437 1.00 86.00 86 LEU A CA 1
ATOM 625 C C . LEU A 1 86 ? -17.826 4.949 18.498 1.00 86.00 86 LEU A C 1
ATOM 627 O O . LEU A 1 86 ? -17.013 5.869 18.419 1.00 86.00 86 LEU A O 1
ATOM 631 N N . PHE A 1 87 ? -17.704 3.826 17.799 1.00 88.12 87 PHE A N 1
ATOM 632 C CA . PHE A 1 87 ? -16.584 3.582 16.902 1.00 88.12 87 PHE A CA 1
ATOM 633 C C . PHE A 1 87 ? -17.049 2.935 15.604 1.00 88.12 87 PHE A C 1
ATOM 635 O O . PHE A 1 87 ? -18.042 2.209 15.557 1.00 88.12 87 PHE A O 1
ATOM 642 N N . TRP A 1 88 ? -16.271 3.164 14.553 1.00 89.19 88 TRP A N 1
ATOM 643 C CA . TRP A 1 88 ? -16.435 2.521 13.258 1.00 89.19 88 TRP A CA 1
ATOM 644 C C . TRP A 1 88 ? -15.091 1.964 12.824 1.00 89.19 88 TRP A C 1
ATOM 646 O O . TRP A 1 88 ? -14.061 2.622 12.960 1.00 89.19 88 TRP A O 1
ATOM 656 N N . ARG A 1 89 ? -15.105 0.746 12.289 1.00 87.88 89 ARG A N 1
ATOM 657 C CA . ARG A 1 89 ? -13.923 0.117 11.702 1.00 87.88 89 ARG A CA 1
ATOM 658 C C . ARG A 1 89 ? -14.110 0.064 10.198 1.00 87.88 89 ARG A C 1
ATOM 660 O O . ARG A 1 89 ? -15.106 -0.469 9.718 1.00 87.88 89 ARG A O 1
ATOM 667 N N . ILE A 1 90 ? -13.162 0.642 9.473 1.00 87.75 90 ILE A N 1
ATOM 668 C CA . ILE A 1 90 ? -13.198 0.725 8.015 1.00 87.75 90 ILE A CA 1
ATOM 669 C C . ILE A 1 90 ? -12.013 -0.091 7.494 1.00 87.75 90 ILE A C 1
ATOM 671 O O . ILE A 1 90 ? -10.872 0.339 7.678 1.00 87.75 90 ILE A O 1
ATOM 675 N N . PRO A 1 91 ? -12.246 -1.276 6.899 1.00 85.38 91 PRO A N 1
ATOM 676 C CA . PRO A 1 91 ? -11.164 -2.054 6.317 1.00 85.38 91 PRO A CA 1
ATOM 677 C C . PRO A 1 91 ? -10.611 -1.319 5.086 1.00 85.38 91 PRO A C 1
ATOM 679 O O . PRO A 1 91 ? -11.399 -0.846 4.261 1.00 85.38 91 PRO A O 1
ATOM 682 N N . PRO A 1 92 ? -9.282 -1.199 4.938 1.00 83.25 92 PRO A N 1
ATOM 683 C CA . PRO A 1 92 ? -8.702 -0.666 3.714 1.00 83.25 92 PRO A CA 1
ATOM 684 C C . PRO A 1 92 ? -8.929 -1.644 2.554 1.00 83.25 92 PRO A C 1
ATOM 686 O O . PRO A 1 92 ? -8.872 -2.857 2.748 1.00 83.25 92 PRO A O 1
ATOM 689 N N . ASP A 1 93 ? -9.144 -1.114 1.349 1.00 83.88 93 ASP A N 1
ATOM 690 C CA . ASP A 1 93 ? -9.136 -1.903 0.115 1.00 83.88 93 ASP A CA 1
ATOM 691 C C . ASP A 1 93 ? -7.707 -1.939 -0.456 1.00 83.88 93 ASP A C 1
ATOM 693 O O . ASP A 1 93 ? -7.208 -0.905 -0.917 1.00 83.88 93 ASP A O 1
ATOM 697 N N . PRO A 1 94 ? -7.015 -3.093 -0.417 1.00 77.69 94 PRO A N 1
ATOM 698 C CA . PRO A 1 94 ? -5.651 -3.192 -0.912 1.00 77.69 94 PRO A CA 1
ATOM 699 C C . PRO A 1 94 ? -5.569 -3.239 -2.443 1.00 77.69 94 PRO A C 1
ATOM 701 O O . PRO A 1 94 ? -4.497 -2.976 -2.981 1.00 77.69 94 PRO A O 1
ATOM 704 N N . ALA A 1 95 ? -6.659 -3.550 -3.157 1.00 79.50 95 ALA A N 1
ATOM 705 C CA . ALA A 1 95 ? -6.619 -3.789 -4.603 1.00 79.50 95 ALA A CA 1
ATOM 706 C C . ALA A 1 95 ? -6.206 -2.546 -5.410 1.00 79.50 95 ALA A C 1
ATOM 708 O O . ALA A 1 95 ? -5.667 -2.665 -6.509 1.00 79.50 95 ALA A O 1
ATOM 709 N N . GLY A 1 96 ? -6.442 -1.351 -4.860 1.00 71.12 96 GLY A N 1
ATOM 710 C CA . GLY A 1 96 ? -6.072 -0.076 -5.475 1.00 71.12 96 GLY A CA 1
ATOM 711 C C . GLY A 1 96 ? -4.728 0.499 -5.022 1.00 71.12 96 GLY A C 1
ATOM 712 O O . GLY A 1 96 ? -4.356 1.574 -5.491 1.00 71.12 96 GLY A O 1
ATOM 713 N N . LEU A 1 97 ?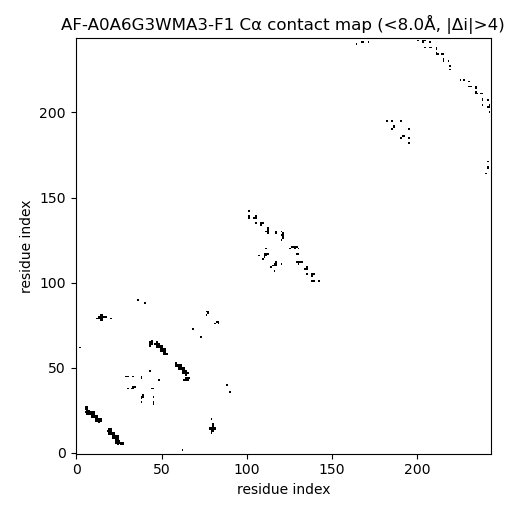 -4.009 -0.153 -4.101 1.00 73.44 97 LEU A N 1
ATOM 714 C CA . LEU A 1 97 ? -2.761 0.382 -3.556 1.00 73.44 97 LEU A CA 1
ATOM 715 C C . LEU A 1 97 ? -1.588 0.062 -4.486 1.00 73.44 97 LEU A C 1
ATOM 717 O O . LEU A 1 97 ? -1.138 -1.080 -4.564 1.00 73.44 97 LEU A O 1
ATOM 721 N N . THR A 1 98 ? -1.064 1.080 -5.177 1.00 70.81 98 THR A N 1
ATOM 722 C CA . THR A 1 98 ? 0.120 0.923 -6.029 1.00 70.81 98 THR A CA 1
ATOM 723 C C . THR A 1 98 ? 1.372 1.494 -5.367 1.00 70.81 98 THR A C 1
ATOM 725 O O . THR A 1 98 ? 1.332 2.485 -4.645 1.00 70.81 98 THR A O 1
ATOM 728 N N . GLY A 1 99 ? 2.521 0.865 -5.627 1.00 64.94 99 GLY A N 1
ATOM 729 C CA . GLY A 1 99 ? 3.802 1.213 -4.999 1.00 64.94 99 GLY A CA 1
ATOM 730 C C . GLY A 1 99 ? 4.273 2.680 -5.064 1.00 64.94 99 GLY A C 1
ATOM 731 O O . GLY A 1 99 ? 5.022 3.080 -4.183 1.00 64.94 99 GLY A O 1
ATOM 732 N N . PRO A 1 100 ? 3.926 3.486 -6.085 1.00 63.97 100 PRO A N 1
ATOM 733 C CA . PRO A 1 100 ? 4.281 4.910 -6.130 1.00 63.97 100 PRO A CA 1
ATOM 734 C C . PRO A 1 100 ? 3.363 5.841 -5.324 1.00 63.97 100 PRO A C 1
ATOM 736 O O . PRO A 1 100 ? 3.663 7.031 -5.225 1.00 63.97 100 PRO A O 1
ATOM 739 N N . ASP A 1 101 ? 2.245 5.351 -4.783 1.00 69.00 101 ASP A N 1
ATOM 740 C CA . ASP A 1 101 ? 1.275 6.195 -4.075 1.00 69.00 101 ASP A CA 1
ATOM 741 C C . ASP A 1 101 ? 1.700 6.529 -2.634 1.00 69.00 101 ASP A C 1
ATOM 743 O O . ASP A 1 101 ? 1.003 7.286 -1.956 1.00 69.00 101 ASP A O 1
ATOM 747 N N . ASP A 1 102 ? 2.857 6.031 -2.180 1.00 76.50 102 ASP A N 1
ATOM 748 C CA . ASP A 1 102 ? 3.356 6.132 -0.803 1.00 76.50 102 ASP A CA 1
ATOM 749 C C . ASP A 1 102 ? 3.330 7.569 -0.255 1.00 76.50 102 ASP A C 1
ATOM 751 O O . ASP A 1 102 ? 2.827 7.799 0.843 1.00 76.50 102 ASP A O 1
ATOM 755 N N . VAL A 1 103 ? 3.782 8.566 -1.028 1.00 83.06 103 VAL A N 1
ATOM 756 C CA . VAL A 1 103 ? 3.809 9.976 -0.582 1.00 83.06 103 VAL A CA 1
ATOM 757 C C . VAL A 1 103 ? 2.397 10.539 -0.420 1.00 83.06 103 VAL A C 1
ATOM 759 O O . VAL A 1 103 ? 2.083 11.200 0.573 1.00 83.06 103 VAL A O 1
ATOM 762 N N . ARG A 1 104 ? 1.517 10.266 -1.390 1.00 86.50 104 ARG A N 1
ATOM 763 C CA . ARG A 1 104 ? 0.126 10.722 -1.341 1.00 86.50 104 ARG A CA 1
ATOM 764 C C . ARG A 1 104 ? -0.598 10.049 -0.181 1.00 86.50 104 ARG A C 1
ATOM 766 O O . ARG A 1 104 ? -1.276 10.732 0.582 1.00 86.50 104 ARG A O 1
ATOM 773 N N . LEU A 1 105 ? -0.437 8.740 -0.025 1.00 88.56 105 LEU A N 1
ATOM 774 C CA . LEU A 1 105 ? -1.078 7.964 1.025 1.00 88.56 105 LEU A CA 1
ATOM 775 C C . LEU A 1 105 ? -0.593 8.390 2.414 1.00 88.56 105 LEU A C 1
ATOM 777 O O . LEU A 1 105 ? -1.424 8.657 3.279 1.00 88.56 105 LEU A O 1
ATOM 781 N N . ALA A 1 106 ? 0.718 8.569 2.598 1.00 88.94 106 ALA A N 1
ATOM 782 C CA . ALA A 1 106 ? 1.291 9.109 3.828 1.00 88.94 106 ALA A CA 1
ATOM 783 C C . ALA A 1 106 ? 0.720 10.495 4.157 1.00 88.94 106 ALA A C 1
ATOM 785 O O . ALA A 1 106 ? 0.320 10.743 5.292 1.00 88.94 106 ALA A O 1
ATOM 786 N N . SER A 1 107 ? 0.593 11.381 3.161 1.00 91.12 107 SER A N 1
ATOM 787 C CA . SER A 1 107 ? 0.017 12.714 3.379 1.00 91.12 107 SER A CA 1
ATOM 788 C C . SER A 1 107 ? -1.460 12.672 3.794 1.00 91.12 107 SER A C 1
ATOM 790 O O . SER A 1 107 ? -1.890 13.452 4.645 1.00 91.12 107 SER A O 1
ATOM 792 N N . VAL A 1 108 ? -2.245 11.749 3.225 1.00 91.88 108 VAL A N 1
ATOM 793 C CA . VAL A 1 108 ? -3.663 11.571 3.567 1.00 91.88 108 VAL A CA 1
ATOM 794 C C . VAL A 1 108 ? -3.804 10.989 4.970 1.00 91.88 108 VAL A C 1
ATOM 796 O O . VAL A 1 108 ? -4.621 11.491 5.739 1.00 91.88 108 VAL A O 1
ATOM 799 N N . ILE A 1 109 ? -2.993 9.988 5.323 1.00 92.38 109 ILE A N 1
ATOM 800 C CA . ILE A 1 109 ? -2.978 9.389 6.663 1.00 92.38 109 ILE A CA 1
ATOM 801 C C . ILE A 1 109 ? -2.598 10.442 7.706 1.00 92.38 109 ILE A C 1
ATOM 803 O O . ILE A 1 109 ? -3.367 10.663 8.636 1.00 92.38 109 ILE A O 1
ATOM 807 N N . ALA A 1 110 ? -1.506 11.182 7.499 1.00 92.50 110 ALA A N 1
ATOM 808 C CA . ALA A 1 110 ? -1.095 12.258 8.403 1.00 92.50 110 ALA A CA 1
ATOM 809 C C . ALA A 1 110 ? -2.186 13.337 8.551 1.00 92.50 110 ALA A C 1
ATOM 811 O O . ALA A 1 110 ? -2.464 13.818 9.650 1.00 92.50 110 ALA A O 1
ATOM 812 N N . SER A 1 111 ? -2.868 13.683 7.453 1.00 95.12 111 SER A N 1
ATOM 813 C CA . SER A 1 111 ? -3.997 14.618 7.479 1.00 95.12 111 SER A CA 1
ATOM 814 C C . SER A 1 111 ? -5.185 14.101 8.301 1.00 95.12 111 SER A C 1
ATOM 816 O O . SER A 1 111 ? -5.871 14.896 8.945 1.00 95.12 111 SER A O 1
ATOM 818 N N . LEU A 1 112 ? -5.441 12.790 8.297 1.00 94.19 112 LEU A N 1
ATOM 819 C CA . LEU A 1 112 ? -6.498 12.156 9.091 1.00 94.19 112 LEU A CA 1
ATOM 820 C C . LEU A 1 112 ? -6.111 11.969 10.562 1.00 94.19 112 LEU A C 1
ATOM 822 O O . LEU A 1 112 ? -6.986 12.058 11.415 1.00 94.19 112 LEU A O 1
ATOM 826 N N . GLU A 1 113 ? -4.836 11.736 10.864 1.00 92.62 113 GLU A N 1
ATOM 827 C CA . GLU A 1 113 ? -4.345 11.533 12.232 1.00 92.62 113 GLU A CA 1
ATOM 828 C C . GLU A 1 113 ? -4.204 12.842 13.012 1.00 92.62 113 GLU A C 1
ATOM 830 O O . GLU A 1 113 ? -4.543 12.892 14.192 1.00 92.62 113 GLU A O 1
ATOM 835 N N . SER A 1 114 ? -3.715 13.912 12.377 1.00 91.44 114 SER A N 1
ATOM 836 C CA . SER A 1 114 ? -3.420 15.173 13.078 1.00 91.44 114 SER A CA 1
ATOM 837 C C . SER A 1 114 ? -3.697 16.447 12.272 1.00 91.44 114 SER A C 1
ATOM 839 O O . SER A 1 114 ? -3.463 17.550 12.765 1.00 91.44 114 SER A O 1
ATOM 841 N N . GLY A 1 115 ? -4.220 16.331 11.049 1.00 92.69 115 GLY A N 1
ATOM 842 C CA . GLY A 1 115 ? -4.385 17.459 10.133 1.00 92.69 115 GLY A CA 1
ATOM 843 C C . GLY A 1 115 ? -5.835 17.859 9.816 1.00 92.69 115 GLY A C 1
ATOM 844 O O . GLY A 1 115 ? -6.779 17.558 10.553 1.00 92.69 115 GLY A O 1
ATOM 845 N N . PRO A 1 116 ? -6.047 18.555 8.680 1.00 94.69 116 PRO A N 1
ATOM 846 C CA . PRO A 1 116 ? -7.370 19.011 8.249 1.00 94.69 116 PRO A CA 1
ATOM 847 C C . PRO A 1 116 ? -8.376 17.878 8.003 1.00 94.69 116 PRO A C 1
ATOM 849 O O . PRO A 1 116 ? -9.585 18.107 8.060 1.00 94.69 116 PRO A O 1
ATOM 852 N N . GLY A 1 117 ? -7.901 16.666 7.706 1.00 94.38 117 GLY A N 1
ATOM 853 C CA . GLY A 1 117 ? -8.731 15.470 7.590 1.00 94.38 117 GLY A CA 1
ATOM 854 C C . GLY A 1 117 ? -9.419 15.123 8.909 1.00 94.38 117 GLY A C 1
ATOM 855 O O . GLY A 1 117 ? -10.632 14.916 8.913 1.00 94.38 117 GLY A O 1
ATOM 856 N N . LEU A 1 118 ? -8.694 15.171 10.030 1.00 94.88 118 LEU A N 1
ATOM 857 C CA . LEU A 1 118 ? -9.263 14.937 11.360 1.00 94.88 118 LEU A CA 1
ATOM 858 C C . LEU A 1 118 ? -10.374 15.941 11.690 1.00 94.88 118 LEU A C 1
ATOM 860 O O . LEU A 1 118 ? -11.420 15.568 12.215 1.00 94.88 118 LEU A O 1
ATOM 864 N N . LEU A 1 119 ? -10.192 17.213 11.322 1.00 95.12 119 LEU A N 1
ATOM 865 C CA . LEU A 1 119 ? -11.219 18.242 11.520 1.00 95.12 119 LEU A CA 1
ATOM 866 C C . LEU A 1 119 ? -12.499 17.933 10.729 1.00 95.12 119 LEU A C 1
ATOM 868 O O . LEU A 1 119 ? -13.603 18.206 11.196 1.00 95.12 119 LEU A O 1
ATOM 872 N N . LYS A 1 120 ? -12.382 17.336 9.535 1.00 94.88 120 LYS A N 1
ATOM 873 C CA . LYS A 1 120 ? -13.551 16.869 8.773 1.00 94.88 120 LYS A CA 1
ATOM 874 C C . LYS A 1 120 ? -14.254 15.716 9.483 1.00 94.88 120 LYS A C 1
ATOM 876 O O . LYS A 1 120 ? -15.478 15.740 9.547 1.00 94.88 120 LYS A O 1
ATOM 881 N N . VAL A 1 121 ? -13.498 14.762 10.030 1.00 93.56 121 VAL A N 1
ATOM 882 C CA . VAL A 1 121 ? -14.048 13.642 10.810 1.00 93.56 121 VAL A CA 1
ATOM 883 C C . VAL A 1 121 ? -14.790 14.159 12.041 1.00 93.56 121 VAL A C 1
ATOM 885 O O . VAL A 1 121 ? -15.943 13.793 12.245 1.00 93.56 121 VAL A O 1
ATOM 888 N N . ARG A 1 122 ? -14.192 15.082 12.803 1.00 94.81 122 ARG A N 1
ATOM 889 C CA . ARG A 1 122 ? -14.810 15.674 14.001 1.00 94.81 122 ARG A CA 1
ATOM 890 C C . ARG A 1 122 ? -16.102 16.432 13.712 1.00 94.81 122 ARG A C 1
ATOM 892 O O . ARG A 1 122 ? -17.062 16.309 14.459 1.00 94.81 122 ARG A O 1
ATOM 899 N N . ARG A 1 123 ? -16.194 17.124 12.572 1.00 94.88 123 ARG A N 1
ATOM 900 C CA . ARG A 1 123 ? -17.453 17.772 12.158 1.00 94.88 123 ARG A CA 1
ATOM 901 C C . ARG A 1 123 ? -18.608 16.796 11.915 1.00 94.88 123 ARG A C 1
ATOM 903 O O . ARG A 1 123 ? -19.754 17.223 11.964 1.00 94.88 123 ARG A O 1
ATOM 910 N N . ILE A 1 124 ? -18.320 15.530 11.610 1.00 93.38 124 ILE A N 1
ATOM 911 C CA . ILE A 1 124 ? -19.336 14.506 11.317 1.00 93.38 124 ILE A CA 1
ATOM 912 C C . ILE A 1 124 ? -19.605 13.637 12.552 1.00 93.38 124 ILE A C 1
ATOM 914 O O . ILE A 1 124 ? -20.758 13.378 12.877 1.00 93.38 124 ILE A O 1
ATOM 918 N N . ALA A 1 125 ? -18.548 13.183 13.227 1.00 90.94 125 ALA A N 1
ATOM 919 C CA . ALA A 1 125 ? -18.618 12.212 14.318 1.00 90.94 125 ALA A CA 1
ATOM 920 C C . ALA A 1 125 ? -18.588 12.842 15.726 1.00 90.94 125 ALA A C 1
ATOM 922 O O . ALA A 1 125 ? -18.723 12.121 16.711 1.00 90.94 125 ALA A O 1
ATOM 923 N N . GLY A 1 126 ? -18.421 14.164 15.828 1.00 91.75 126 GLY A N 1
ATOM 924 C CA . GLY A 1 126 ? -18.339 14.916 17.082 1.00 91.75 126 GLY A CA 1
ATOM 925 C C . GLY A 1 126 ? -16.935 15.451 17.379 1.00 91.75 126 GLY A C 1
ATOM 926 O O . GLY A 1 126 ? -15.927 14.904 16.927 1.00 91.75 126 GLY A O 1
ATOM 927 N N . ASP A 1 127 ? -16.857 16.521 18.172 1.00 91.44 127 ASP A N 1
ATOM 928 C CA . ASP A 1 127 ? -15.611 17.264 18.425 1.00 91.44 127 ASP A CA 1
ATOM 929 C C . ASP A 1 127 ? -14.511 16.431 19.106 1.00 91.44 127 ASP A C 1
ATOM 931 O O . ASP A 1 127 ? -13.322 16.718 18.953 1.00 91.44 127 ASP A O 1
ATOM 935 N N . THR A 1 128 ? -14.892 15.367 19.814 1.00 90.56 128 THR A N 1
ATOM 936 C CA . THR A 1 128 ? -13.984 14.430 20.491 1.00 90.56 128 THR A CA 1
ATOM 937 C C . THR A 1 128 ? -13.600 13.225 19.632 1.00 90.56 128 THR A C 1
ATOM 939 O O . THR A 1 128 ? -12.888 12.345 20.112 1.00 90.56 128 THR A O 1
ATOM 942 N N . ALA A 1 129 ? -14.027 13.166 18.364 1.00 92.00 129 ALA A N 1
ATOM 943 C CA . ALA A 1 129 ? -13.701 12.047 17.492 1.00 92.00 129 ALA A CA 1
ATOM 944 C C . ALA A 1 129 ? -12.182 11.905 17.304 1.00 92.00 129 ALA A C 1
ATOM 946 O O . ALA A 1 129 ? -11.453 12.878 17.048 1.00 92.00 129 ALA A O 1
ATOM 947 N N . VAL A 1 130 ? -11.727 10.658 17.410 1.00 91.81 130 VAL A N 1
ATOM 948 C CA . VAL A 1 130 ? -10.338 10.245 17.222 1.00 91.81 130 VAL A CA 1
ATOM 949 C C . VAL A 1 130 ? -10.267 9.339 16.002 1.00 91.81 130 VAL A C 1
ATOM 951 O O . VAL A 1 130 ? -11.109 8.463 15.811 1.00 91.81 130 VAL A O 1
ATOM 954 N N . PHE A 1 131 ? -9.249 9.5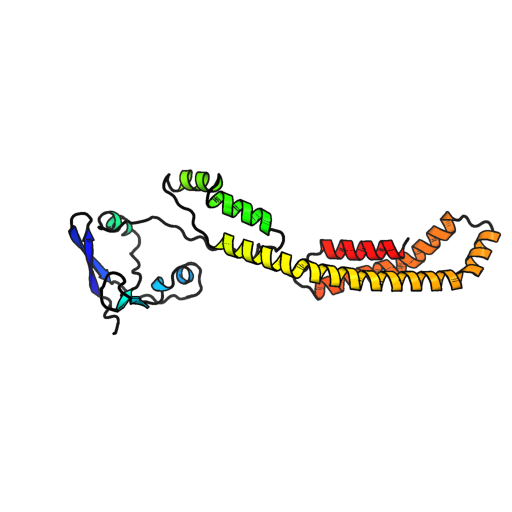53 15.177 1.00 93.69 131 PHE A N 1
ATOM 955 C CA . PHE A 1 131 ? -8.887 8.650 14.097 1.00 93.69 131 PHE A CA 1
ATOM 956 C C . PHE A 1 131 ? -7.611 7.910 14.494 1.00 93.69 131 PHE A C 1
ATOM 958 O O . PHE A 1 131 ? -6.635 8.536 14.897 1.00 93.69 131 PHE A O 1
ATOM 965 N N . ALA A 1 132 ? -7.628 6.585 14.385 1.00 90.12 132 ALA A N 1
ATOM 966 C CA . ALA A 1 132 ? -6.480 5.742 14.680 1.00 90.12 132 ALA A CA 1
ATOM 967 C C . ALA A 1 132 ? -6.304 4.714 13.563 1.00 90.12 132 ALA A C 1
ATOM 969 O O . ALA A 1 132 ? -7.262 4.053 13.158 1.00 90.12 132 ALA A O 1
ATOM 970 N N . THR A 1 133 ? -5.077 4.576 13.064 1.00 91.19 133 THR A N 1
ATOM 971 C CA . THR A 1 133 ? -4.732 3.591 12.039 1.00 91.19 133 THR A CA 1
ATOM 972 C C . THR A 1 133 ? -3.299 3.101 12.211 1.00 91.19 133 THR A C 1
ATOM 974 O O . THR A 1 133 ? -2.423 3.841 12.640 1.00 91.19 133 THR A O 1
ATOM 977 N N . GLY A 1 134 ? -3.051 1.838 11.859 1.00 87.69 134 GLY A N 1
ATOM 978 C CA . GLY A 1 134 ? -1.695 1.289 11.739 1.00 87.69 134 GLY A CA 1
ATOM 979 C C . GLY A 1 134 ? -1.083 1.480 10.347 1.00 87.69 134 GLY A C 1
ATOM 980 O O . GLY A 1 134 ? 0.080 1.139 10.136 1.00 87.69 134 GLY A O 1
ATOM 981 N N . LEU A 1 135 ? -1.850 2.006 9.381 1.00 89.19 135 LEU A N 1
ATOM 982 C CA . LEU A 1 135 ? -1.420 2.116 7.984 1.00 89.19 135 LEU A CA 1
ATOM 983 C C . LEU A 1 135 ? -0.203 3.026 7.812 1.00 89.19 135 LEU A C 1
ATOM 985 O O . LEU A 1 135 ? 0.635 2.726 6.967 1.00 89.19 135 LEU A O 1
ATOM 989 N N . GLY A 1 136 ? -0.063 4.085 8.619 1.00 88.12 136 GLY A N 1
ATOM 990 C CA . GLY A 1 136 ? 1.084 4.996 8.537 1.00 88.12 136 GLY A CA 1
ATOM 991 C C . GLY A 1 136 ? 2.419 4.262 8.681 1.00 88.12 136 GLY A C 1
ATOM 992 O O . GLY A 1 136 ? 3.305 4.414 7.842 1.00 88.12 136 GLY A O 1
ATOM 993 N N . HIS A 1 137 ? 2.518 3.368 9.668 1.00 89.25 137 HIS A N 1
ATOM 994 C CA . HIS A 1 137 ? 3.712 2.549 9.885 1.00 89.25 137 HIS A CA 1
ATOM 995 C C . HIS A 1 137 ? 3.976 1.577 8.724 1.00 89.25 137 HIS A C 1
ATOM 997 O O . HIS A 1 137 ? 5.124 1.374 8.330 1.00 89.25 137 HIS A O 1
ATOM 1003 N N . ILE A 1 138 ? 2.925 0.974 8.156 1.00 89.44 138 ILE A N 1
ATOM 1004 C CA . ILE A 1 138 ? 3.051 0.042 7.022 1.00 89.44 138 ILE A CA 1
ATOM 1005 C C . ILE A 1 138 ? 3.566 0.777 5.778 1.00 89.44 138 ILE A C 1
ATOM 1007 O O . ILE A 1 138 ? 4.486 0.294 5.119 1.00 89.44 138 ILE A O 1
ATOM 1011 N N . VAL A 1 139 ? 3.013 1.956 5.481 1.00 88.56 139 VAL A N 1
ATOM 1012 C CA . VAL A 1 139 ? 3.423 2.788 4.338 1.00 88.56 139 VAL A CA 1
ATOM 1013 C C . VAL A 1 139 ? 4.868 3.251 4.493 1.00 88.56 139 VAL A C 1
ATOM 1015 O O . VAL A 1 139 ? 5.659 3.133 3.562 1.00 88.56 139 VAL A O 1
ATOM 1018 N N . GLU A 1 140 ? 5.250 3.707 5.684 1.00 88.56 140 GLU A N 1
ATOM 1019 C CA . GLU A 1 140 ? 6.620 4.134 5.961 1.00 88.56 140 GLU A CA 1
ATOM 1020 C C . GLU A 1 140 ? 7.620 2.965 5.878 1.00 88.56 140 GLU A C 1
ATOM 1022 O O . GLU A 1 140 ? 8.713 3.104 5.328 1.00 88.56 140 GLU A O 1
ATOM 1027 N N . ALA A 1 141 ? 7.251 1.782 6.380 1.00 89.56 141 ALA A N 1
ATOM 1028 C CA . ALA A 1 141 ? 8.067 0.578 6.249 1.00 89.56 141 ALA A CA 1
ATOM 1029 C C . ALA A 1 141 ? 8.243 0.152 4.781 1.00 89.56 141 ALA A C 1
ATOM 1031 O O . ALA A 1 141 ? 9.356 -0.193 4.380 1.00 89.56 141 ALA A O 1
ATOM 1032 N N . ASN A 1 142 ? 7.182 0.226 3.970 1.00 87.94 142 ASN A N 1
ATOM 1033 C CA . ASN A 1 142 ? 7.251 -0.032 2.530 1.00 87.94 142 ASN A CA 1
ATOM 1034 C C . ASN A 1 142 ? 8.169 0.970 1.816 1.00 87.94 142 ASN A C 1
ATOM 1036 O O . ASN A 1 142 ? 9.023 0.550 1.035 1.00 87.94 142 ASN A O 1
ATOM 1040 N N . ALA A 1 143 ? 8.054 2.264 2.128 1.00 87.12 143 ALA A N 1
ATOM 1041 C CA . ALA A 1 143 ? 8.913 3.303 1.564 1.00 87.12 143 ALA A CA 1
ATOM 1042 C C . ALA A 1 143 ? 10.393 3.052 1.901 1.00 87.12 143 ALA A C 1
ATOM 1044 O O . ALA A 1 143 ? 11.230 2.993 1.002 1.00 87.12 143 ALA A O 1
ATOM 1045 N N . ARG A 1 144 ? 10.710 2.769 3.174 1.00 89.56 144 ARG A N 1
ATOM 1046 C CA . ARG A 1 144 ? 12.074 2.409 3.603 1.00 89.56 144 ARG A CA 1
ATOM 1047 C C . ARG A 1 144 ? 12.619 1.185 2.870 1.00 89.56 144 ARG A C 1
ATOM 1049 O O . ARG A 1 144 ? 13.776 1.177 2.457 1.00 89.56 144 ARG A O 1
ATOM 1056 N N . MET A 1 145 ? 11.797 0.149 2.703 1.00 90.94 145 MET A N 1
ATOM 1057 C CA . MET A 1 145 ? 12.187 -1.053 1.968 1.00 90.94 145 MET A CA 1
ATOM 1058 C C . MET A 1 145 ? 12.480 -0.737 0.496 1.00 90.94 145 MET A C 1
ATOM 1060 O O . MET A 1 145 ? 13.485 -1.209 -0.034 1.00 90.94 145 MET A O 1
ATOM 1064 N N . ARG A 1 146 ? 11.644 0.082 -0.157 1.00 87.88 146 ARG A N 1
ATOM 1065 C CA . ARG A 1 146 ? 11.846 0.522 -1.548 1.00 87.88 146 ARG A CA 1
ATOM 1066 C C . ARG A 1 146 ? 13.122 1.335 -1.708 1.00 87.88 146 ARG A C 1
ATOM 1068 O O . ARG A 1 146 ? 13.887 1.061 -2.630 1.00 87.88 146 ARG A O 1
ATOM 1075 N N . ASP A 1 147 ? 13.380 2.268 -0.800 1.00 89.56 147 ASP A N 1
ATOM 1076 C CA . ASP A 1 147 ? 14.602 3.071 -0.809 1.00 89.56 147 ASP A CA 1
ATOM 1077 C C . ASP A 1 147 ? 15.849 2.199 -0.632 1.00 89.56 147 ASP A C 1
ATOM 1079 O O . ASP A 1 147 ? 16.842 2.393 -1.332 1.00 89.56 147 ASP A O 1
ATOM 1083 N N . ALA A 1 148 ? 15.781 1.176 0.226 1.00 92.75 148 ALA A N 1
ATOM 1084 C CA . ALA A 1 148 ? 16.886 0.247 0.447 1.00 92.75 148 ALA A CA 1
ATOM 1085 C C . ALA A 1 148 ? 17.225 -0.605 -0.792 1.00 92.75 148 ALA A C 1
ATOM 1087 O O . ALA A 1 148 ? 18.398 -0.878 -1.048 1.00 92.75 148 ALA A O 1
ATOM 1088 N N . ILE A 1 149 ? 16.224 -1.020 -1.579 1.00 91.88 149 ILE A N 1
ATOM 1089 C CA . ILE A 1 149 ? 16.440 -1.845 -2.785 1.00 91.88 149 ILE A CA 1
ATOM 1090 C C . ILE A 1 149 ? 16.612 -1.022 -4.068 1.00 91.88 149 ILE A C 1
ATOM 1092 O O . ILE A 1 149 ? 17.081 -1.554 -5.076 1.00 91.88 149 ILE A O 1
ATOM 1096 N N . SER A 1 150 ? 16.262 0.267 -4.048 1.00 90.06 150 SER A N 1
ATOM 1097 C CA . SER A 1 150 ? 16.330 1.166 -5.207 1.00 90.06 150 SER A CA 1
ATOM 1098 C C . SER A 1 150 ? 17.710 1.174 -5.891 1.00 90.06 150 SER A C 1
ATOM 1100 O O . SER A 1 150 ? 17.756 1.008 -7.114 1.00 90.06 150 SER A O 1
ATOM 1102 N N . PRO A 1 151 ? 18.850 1.229 -5.166 1.00 92.38 151 PRO A N 1
ATOM 1103 C CA . PRO A 1 151 ? 20.172 1.159 -5.791 1.00 92.38 151 PRO A CA 1
ATOM 1104 C C . PRO A 1 151 ? 20.425 -0.156 -6.534 1.00 92.38 151 PRO A C 1
ATOM 1106 O O . PRO A 1 151 ? 21.010 -0.148 -7.612 1.00 92.38 151 PRO A O 1
ATOM 1109 N N . VAL A 1 152 ? 19.962 -1.287 -5.995 1.00 93.25 152 VAL A N 1
ATOM 1110 C CA . VAL A 1 152 ? 20.139 -2.607 -6.625 1.00 93.25 152 VAL A CA 1
ATOM 1111 C C . VAL A 1 152 ? 19.362 -2.672 -7.937 1.00 93.25 152 VAL A C 1
ATOM 1113 O O . VAL A 1 152 ? 19.898 -3.108 -8.956 1.00 93.25 152 VAL A O 1
ATOM 1116 N N . ILE A 1 153 ? 18.123 -2.175 -7.932 1.00 89.06 153 ILE A N 1
ATOM 1117 C CA . ILE A 1 153 ? 17.288 -2.079 -9.134 1.00 89.06 153 ILE A CA 1
ATOM 1118 C C . ILE A 1 153 ? 17.938 -1.142 -10.159 1.00 89.06 153 ILE A C 1
ATOM 1120 O O . ILE A 1 153 ? 18.007 -1.481 -11.340 1.00 89.06 153 ILE A O 1
ATOM 1124 N N . ALA A 1 154 ? 18.460 0.006 -9.718 1.00 89.44 154 ALA A N 1
ATOM 1125 C CA . ALA A 1 154 ? 19.143 0.960 -10.586 1.00 89.44 154 ALA A CA 1
ATOM 1126 C C . ALA A 1 154 ? 20.394 0.349 -11.234 1.00 89.44 154 ALA A C 1
ATOM 1128 O O . ALA A 1 154 ? 20.577 0.477 -12.441 1.00 89.44 154 ALA A O 1
ATOM 1129 N N . VAL A 1 155 ? 21.223 -0.367 -10.468 1.00 94.06 155 VAL A N 1
ATOM 1130 C CA . VAL A 1 155 ? 22.418 -1.053 -10.984 1.00 94.06 155 VAL A CA 1
ATOM 1131 C C . VAL A 1 155 ? 22.039 -2.152 -11.974 1.00 94.06 155 VAL A C 1
ATOM 1133 O O . VAL A 1 155 ? 22.647 -2.237 -13.039 1.00 94.06 155 VAL A O 1
ATOM 1136 N N . ALA A 1 156 ? 21.018 -2.959 -11.675 1.00 88.38 156 ALA A N 1
ATOM 1137 C CA . ALA A 1 156 ? 20.540 -3.991 -12.593 1.00 88.38 156 ALA A CA 1
ATOM 1138 C C . ALA A 1 156 ? 20.041 -3.381 -13.914 1.00 88.38 156 ALA A C 1
ATOM 1140 O O . ALA A 1 156 ? 20.441 -3.821 -14.993 1.00 88.38 156 ALA A O 1
ATOM 1141 N N . ALA A 1 157 ? 19.226 -2.326 -13.838 1.00 87.12 157 ALA A N 1
ATOM 1142 C CA . ALA A 1 157 ? 18.687 -1.644 -15.009 1.00 87.12 157 ALA A CA 1
ATOM 1143 C C . ALA A 1 157 ? 19.784 -0.963 -15.844 1.00 87.12 157 ALA A C 1
ATOM 1145 O O . ALA A 1 157 ? 19.847 -1.162 -17.058 1.00 87.12 157 ALA A O 1
ATOM 1146 N N . LEU A 1 158 ? 20.677 -0.196 -15.208 1.00 90.00 158 LEU A N 1
ATOM 1147 C CA . LEU A 1 158 ? 21.775 0.498 -15.884 1.00 90.00 158 LEU A CA 1
ATOM 1148 C C . LEU A 1 158 ? 22.802 -0.482 -16.451 1.00 90.00 158 LEU A C 1
ATOM 1150 O O . LEU A 1 158 ? 23.295 -0.262 -17.554 1.00 90.00 158 LEU A O 1
ATOM 1154 N N . GLY A 1 159 ? 23.100 -1.571 -15.742 1.00 91.25 159 GLY A N 1
ATOM 1155 C CA . GLY A 1 159 ? 24.022 -2.606 -16.201 1.00 91.25 159 GLY A CA 1
ATOM 1156 C C . GLY A 1 159 ? 23.508 -3.303 -17.459 1.00 91.25 159 GLY A C 1
ATOM 1157 O O . GLY A 1 159 ? 24.186 -3.298 -18.486 1.00 91.25 159 GLY A O 1
ATOM 1158 N N . ILE A 1 160 ? 22.279 -3.831 -17.414 1.00 89.31 160 ILE A N 1
ATOM 1159 C CA . ILE A 1 160 ? 21.654 -4.496 -18.568 1.00 89.31 160 ILE A CA 1
ATOM 1160 C C . ILE A 1 160 ? 21.491 -3.508 -19.732 1.00 89.31 160 ILE A C 1
ATOM 1162 O O . ILE A 1 160 ? 21.832 -3.836 -20.870 1.00 89.31 160 ILE A O 1
ATOM 1166 N N . GLY A 1 161 ? 21.037 -2.283 -19.450 1.00 88.19 161 GLY A N 1
ATOM 1167 C CA . GLY A 1 161 ? 20.872 -1.233 -20.455 1.00 88.19 161 GLY A CA 1
ATOM 1168 C C . GLY A 1 161 ? 22.185 -0.839 -21.134 1.00 88.19 161 GLY A C 1
ATOM 1169 O O . GLY A 1 161 ? 22.227 -0.706 -22.356 1.00 88.19 161 GLY A O 1
ATOM 1170 N N . SER A 1 162 ? 23.276 -0.722 -20.373 1.00 89.94 162 SER A N 1
ATOM 1171 C CA . SER A 1 162 ? 24.599 -0.379 -20.910 1.00 89.94 162 SER A CA 1
ATOM 1172 C C . SER A 1 162 ? 25.145 -1.483 -21.810 1.00 89.94 162 SER A C 1
ATOM 1174 O O . SER A 1 162 ? 25.628 -1.202 -22.906 1.00 89.94 162 SER A O 1
ATOM 1176 N N . VAL A 1 163 ? 25.031 -2.747 -21.388 1.00 94.06 163 VAL A N 1
ATOM 1177 C CA . VAL A 1 163 ? 25.453 -3.894 -22.206 1.00 94.06 163 VAL A CA 1
ATOM 1178 C C . VAL A 1 163 ? 24.653 -3.942 -23.506 1.00 94.06 163 VAL A C 1
ATOM 1180 O O . VAL A 1 163 ? 25.243 -4.061 -24.580 1.00 94.06 163 VAL A O 1
ATOM 1183 N N . ALA A 1 164 ? 23.330 -3.778 -23.431 1.00 88.50 164 ALA A N 1
ATOM 1184 C CA . ALA A 1 164 ? 22.478 -3.728 -24.613 1.00 88.50 164 ALA A CA 1
ATOM 1185 C C . ALA A 1 164 ? 22.890 -2.590 -25.564 1.00 88.50 164 ALA A C 1
ATOM 1187 O O . ALA A 1 164 ? 23.043 -2.822 -26.763 1.00 88.50 164 ALA A O 1
ATOM 1188 N N . ALA A 1 165 ? 23.149 -1.387 -25.040 1.00 88.44 165 ALA A N 1
ATOM 1189 C CA . ALA A 1 165 ? 23.596 -0.247 -25.837 1.00 88.44 165 ALA A CA 1
ATOM 1190 C C . ALA A 1 165 ? 24.932 -0.521 -26.548 1.00 88.44 165 ALA A C 1
ATOM 1192 O O . ALA A 1 165 ? 25.051 -0.272 -27.745 1.00 88.44 165 ALA A O 1
ATOM 1193 N N . 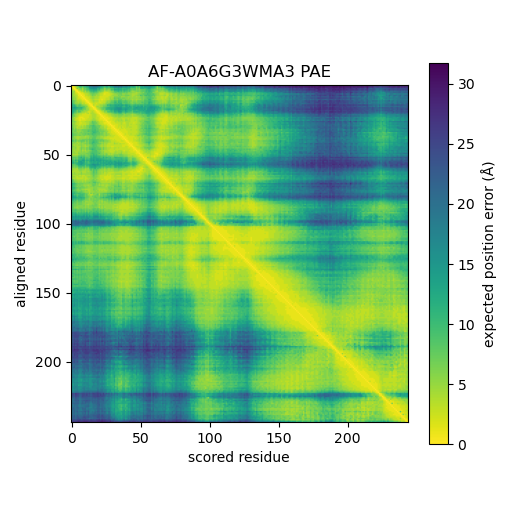VAL A 1 166 ? 25.921 -1.091 -25.852 1.00 93.62 166 VAL A N 1
ATOM 1194 C CA . VAL A 1 166 ? 27.221 -1.446 -26.448 1.00 93.62 166 VAL A CA 1
ATOM 1195 C C . VAL A 1 166 ? 27.058 -2.470 -27.572 1.00 93.62 166 VAL A C 1
ATOM 1197 O O . VAL A 1 166 ? 27.649 -2.306 -28.639 1.00 93.62 166 VAL A O 1
ATOM 1200 N N . VAL A 1 167 ? 26.239 -3.505 -27.368 1.00 93.06 167 VAL A N 1
ATOM 1201 C CA . VAL A 1 167 ? 25.979 -4.534 -28.388 1.00 93.06 167 VAL A CA 1
ATOM 1202 C C . VAL A 1 167 ? 25.309 -3.930 -29.624 1.00 93.06 167 VAL A C 1
ATOM 1204 O O . VAL A 1 167 ? 25.706 -4.241 -30.750 1.00 93.06 167 VAL A O 1
ATOM 1207 N N . LEU A 1 168 ? 24.337 -3.035 -29.436 1.00 88.12 168 LEU A N 1
ATOM 1208 C CA . LEU A 1 168 ? 23.666 -2.337 -30.535 1.00 88.12 168 LEU A CA 1
ATOM 1209 C C . LEU A 1 168 ? 24.631 -1.425 -31.301 1.00 88.12 168 LEU A C 1
ATOM 1211 O O . LEU A 1 168 ? 24.670 -1.486 -32.530 1.00 88.12 168 LEU A O 1
ATOM 1215 N N . LEU A 1 169 ? 25.471 -0.659 -30.597 1.00 88.62 169 LEU A N 1
ATOM 1216 C CA . LEU A 1 169 ? 26.493 0.195 -31.211 1.00 88.62 169 LEU A CA 1
ATOM 1217 C C . LEU A 1 169 ? 27.522 -0.620 -32.005 1.00 88.62 169 LEU A C 1
ATOM 1219 O O . LEU A 1 169 ? 27.848 -0.263 -33.135 1.00 88.62 169 LEU A O 1
ATOM 1223 N N . MET A 1 170 ? 27.999 -1.739 -31.454 1.00 93.62 170 MET A N 1
ATOM 1224 C CA . MET A 1 170 ? 28.919 -2.645 -32.151 1.00 93.62 170 MET A CA 1
ATOM 1225 C C . MET A 1 170 ? 28.278 -3.240 -33.404 1.00 93.62 170 MET A C 1
ATOM 1227 O O . MET A 1 170 ? 28.890 -3.260 -34.472 1.00 93.62 170 MET A O 1
ATOM 1231 N N . THR A 1 171 ? 27.021 -3.669 -33.301 1.00 89.06 171 THR A N 1
ATOM 1232 C CA . THR A 1 171 ? 26.263 -4.202 -34.439 1.00 89.06 171 THR A CA 1
ATOM 1233 C C . THR A 1 171 ? 26.094 -3.141 -35.527 1.00 89.06 171 THR A C 1
ATOM 1235 O O . THR A 1 171 ? 26.379 -3.405 -36.697 1.00 89.06 171 THR A O 1
ATOM 1238 N N . GLY A 1 172 ? 25.722 -1.915 -35.148 1.00 85.88 172 GLY A N 1
ATOM 1239 C CA . GLY A 1 172 ? 25.630 -0.774 -36.057 1.00 85.88 172 GLY A CA 1
ATOM 1240 C C . GLY A 1 172 ? 26.965 -0.455 -36.736 1.00 85.88 172 GLY A C 1
ATOM 1241 O O . GLY A 1 172 ? 27.014 -0.308 -37.959 1.00 85.88 172 GLY A O 1
ATOM 1242 N N . ALA A 1 173 ? 28.068 -0.437 -35.980 1.00 86.06 173 ALA A N 1
ATOM 1243 C CA . ALA A 1 173 ? 29.411 -0.193 -36.505 1.00 86.06 173 ALA A CA 1
ATOM 1244 C C . ALA A 1 173 ? 29.845 -1.258 -37.529 1.00 86.06 173 ALA A C 1
ATOM 1246 O O . ALA A 1 173 ? 30.391 -0.918 -38.582 1.00 86.06 173 ALA A O 1
ATOM 1247 N N . LEU A 1 174 ? 29.552 -2.537 -37.270 1.00 88.88 174 LEU A N 1
ATOM 1248 C CA . LEU A 1 174 ? 29.831 -3.635 -38.202 1.00 88.88 174 LEU A CA 1
ATOM 1249 C C . LEU A 1 174 ? 29.015 -3.513 -39.497 1.00 88.88 174 LEU A C 1
ATOM 1251 O O . LEU A 1 174 ? 29.559 -3.683 -40.592 1.00 88.88 174 LEU A O 1
ATOM 1255 N N . ILE A 1 175 ? 27.724 -3.182 -39.394 1.00 85.75 175 ILE A N 1
ATOM 1256 C CA . ILE A 1 175 ? 26.849 -2.973 -40.559 1.00 85.75 175 ILE A CA 1
ATOM 1257 C C . ILE A 1 175 ? 27.342 -1.782 -41.392 1.00 85.75 175 ILE A C 1
ATOM 1259 O O . ILE A 1 175 ? 27.478 -1.896 -42.615 1.00 85.75 175 ILE A O 1
ATOM 1263 N N . ALA A 1 176 ? 27.672 -0.662 -40.742 1.00 83.81 176 ALA A N 1
ATOM 1264 C CA . ALA A 1 176 ? 28.197 0.531 -41.401 1.00 83.81 176 ALA A CA 1
ATOM 1265 C C . ALA A 1 176 ? 29.543 0.260 -42.093 1.00 83.81 176 ALA A C 1
ATOM 1267 O O . ALA A 1 176 ? 29.748 0.676 -43.236 1.00 83.81 176 ALA A O 1
ATOM 1268 N N . GLY A 1 177 ? 30.435 -0.496 -41.443 1.00 85.50 177 GLY A N 1
ATOM 1269 C CA . GLY A 1 177 ? 31.713 -0.922 -42.014 1.00 85.50 177 GLY A CA 1
ATOM 1270 C C . GLY A 1 177 ? 31.539 -1.734 -43.300 1.00 85.50 177 GLY A C 1
ATOM 1271 O O . GLY A 1 177 ? 32.183 -1.435 -44.306 1.00 85.50 177 GLY A O 1
ATOM 1272 N N . ARG A 1 178 ? 30.608 -2.699 -43.310 1.00 85.44 178 ARG A N 1
ATOM 1273 C CA . ARG A 1 178 ? 30.308 -3.528 -44.494 1.00 85.44 178 ARG A CA 1
ATOM 1274 C C . ARG A 1 178 ? 29.680 -2.738 -45.643 1.00 85.44 178 ARG A C 1
ATOM 1276 O O . ARG A 1 178 ? 29.944 -3.045 -46.801 1.00 85.44 178 ARG A O 1
ATOM 1283 N N . ARG A 1 179 ? 28.875 -1.714 -45.342 1.00 86.00 179 ARG A N 1
ATOM 1284 C CA . ARG A 1 179 ? 28.166 -0.893 -46.342 1.00 86.00 179 ARG A CA 1
ATOM 1285 C C . ARG A 1 179 ? 28.956 0.324 -46.833 1.00 86.00 179 ARG A C 1
ATOM 1287 O O . ARG A 1 179 ? 28.486 1.043 -47.712 1.00 86.00 179 ARG A O 1
ATOM 1294 N N . LYS A 1 180 ? 30.168 0.566 -46.323 1.00 83.12 180 LYS A N 1
ATOM 1295 C CA . LYS A 1 180 ? 30.959 1.774 -46.624 1.00 83.12 180 LYS A CA 1
ATOM 1296 C C . LYS A 1 180 ? 31.232 1.973 -48.122 1.00 83.12 180 LYS A C 1
ATOM 1298 O O . LYS A 1 180 ? 31.124 3.094 -48.613 1.00 83.12 180 LYS A O 1
ATOM 1303 N N . ALA A 1 181 ? 31.543 0.899 -48.851 1.00 81.62 181 ALA A N 1
ATOM 1304 C CA . ALA A 1 181 ? 31.788 0.957 -50.296 1.00 81.62 181 ALA A CA 1
ATOM 1305 C C . ALA A 1 181 ? 30.510 1.274 -51.097 1.00 81.62 181 ALA A C 1
ATOM 1307 O O . ALA A 1 181 ? 30.537 2.083 -52.023 1.00 81.62 181 ALA A O 1
ATOM 1308 N N . GLU A 1 182 ? 29.374 0.700 -50.698 1.00 84.31 182 GLU A N 1
ATOM 1309 C CA . GLU A 1 182 ? 28.064 0.958 -51.305 1.00 84.31 182 GLU A CA 1
ATOM 1310 C C . GLU A 1 182 ? 27.609 2.408 -51.065 1.00 84.31 182 GLU A C 1
ATOM 1312 O O . GLU A 1 182 ? 27.167 3.096 -51.987 1.00 84.31 182 GLU A O 1
ATOM 1317 N N . LEU A 1 183 ? 27.802 2.916 -49.844 1.00 83.06 183 LEU A N 1
ATOM 1318 C CA . LEU A 1 183 ? 27.501 4.303 -49.478 1.00 83.06 183 LEU A CA 1
ATOM 1319 C C . LEU A 1 183 ? 28.377 5.303 -50.249 1.00 83.06 183 LEU A C 1
ATOM 1321 O O . LEU A 1 183 ? 27.882 6.341 -50.691 1.00 83.06 183 LEU A O 1
ATOM 1325 N N . ALA A 1 184 ? 29.659 4.983 -50.459 1.00 83.88 184 ALA A N 1
ATOM 1326 C CA . ALA A 1 184 ? 30.568 5.800 -51.261 1.00 83.88 184 ALA A CA 1
ATOM 1327 C C . ALA A 1 184 ? 30.139 5.868 -52.739 1.00 83.88 184 ALA A C 1
ATOM 1329 O O . ALA A 1 184 ? 30.183 6.943 -53.338 1.00 83.88 184 ALA A O 1
ATOM 1330 N N . LEU A 1 185 ? 29.651 4.756 -53.302 1.00 84.38 185 LEU A N 1
ATOM 1331 C CA . LEU A 1 185 ? 29.119 4.696 -54.668 1.00 84.38 185 LEU A CA 1
ATOM 1332 C C . LEU A 1 185 ? 27.803 5.469 -54.835 1.00 84.38 185 LEU A C 1
ATOM 1334 O O . LEU A 1 185 ? 27.604 6.141 -55.845 1.00 84.38 185 LEU A O 1
ATOM 1338 N N . MET A 1 186 ? 26.897 5.417 -53.855 1.00 85.81 186 MET A N 1
ATOM 1339 C CA . MET A 1 186 ? 25.673 6.230 -53.892 1.00 85.81 186 MET A CA 1
ATOM 1340 C C . MET A 1 186 ? 25.986 7.729 -53.828 1.00 85.81 186 MET A C 1
ATOM 1342 O O . MET A 1 186 ? 25.317 8.535 -54.475 1.00 85.81 186 MET A O 1
ATOM 1346 N N . ARG A 1 187 ? 27.037 8.105 -53.092 1.00 84.38 187 ARG A N 1
ATOM 1347 C CA . ARG A 1 187 ? 27.478 9.496 -52.980 1.00 84.38 187 ARG A CA 1
ATOM 1348 C C . ARG A 1 187 ? 28.170 10.002 -54.246 1.00 84.38 187 ARG A C 1
ATOM 1350 O O . ARG A 1 187 ? 27.899 11.126 -54.655 1.00 84.38 187 ARG A O 1
ATOM 1357 N N . SER A 1 188 ? 29.009 9.189 -54.894 1.00 86.75 188 SER A N 1
ATOM 1358 C CA . SER A 1 188 ? 29.648 9.570 -56.166 1.00 86.75 188 SER A CA 1
ATOM 1359 C C . SER A 1 188 ? 28.646 9.722 -57.317 1.00 86.75 188 SER A C 1
ATOM 1361 O O . SER A 1 188 ? 28.896 10.482 -58.246 1.00 86.75 188 SER A O 1
ATOM 1363 N N . ARG A 1 189 ? 27.477 9.073 -57.222 1.00 87.62 189 ARG A N 1
ATOM 1364 C CA . ARG A 1 189 ? 26.337 9.225 -58.146 1.00 87.62 189 ARG A CA 1
ATOM 1365 C C . ARG A 1 189 ? 25.413 10.412 -57.827 1.00 87.62 189 ARG A C 1
ATOM 1367 O O . ARG A 1 189 ? 24.350 10.525 -58.427 1.00 87.62 189 ARG A O 1
ATOM 1374 N N . GLY A 1 190 ? 25.793 11.287 -56.891 1.00 86.12 190 GLY A N 1
ATOM 1375 C CA . GLY A 1 190 ? 25.028 12.492 -56.546 1.00 86.12 190 GLY A CA 1
ATOM 1376 C C . GLY A 1 190 ? 23.917 12.285 -55.510 1.00 86.12 190 GLY A C 1
ATOM 1377 O O . GLY A 1 190 ? 23.070 13.160 -55.342 1.00 86.12 190 GLY A O 1
ATOM 1378 N N . GLY A 1 191 ? 23.898 11.155 -54.793 1.00 82.88 191 GLY A N 1
ATOM 1379 C CA . GLY A 1 191 ? 22.934 10.920 -53.718 1.00 82.88 191 GLY A CA 1
ATOM 1380 C C . GLY A 1 191 ? 23.072 11.935 -52.575 1.00 82.88 191 GLY A C 1
ATOM 1381 O O . GLY A 1 191 ? 24.169 12.173 -52.062 1.00 82.88 191 GLY A O 1
ATOM 1382 N N . SER A 1 192 ? 21.953 12.525 -52.143 1.00 84.81 192 SER A N 1
ATOM 1383 C CA . SER A 1 192 ? 21.936 13.459 -51.013 1.00 84.81 192 SER A CA 1
ATOM 1384 C C . SER A 1 192 ? 22.120 12.726 -49.677 1.00 84.81 192 SER A C 1
ATOM 1386 O O . SER A 1 192 ? 21.584 11.637 -49.464 1.00 84.81 192 SER A O 1
ATOM 1388 N N . LEU A 1 193 ? 22.841 13.346 -48.735 1.00 81.00 193 LEU A N 1
ATOM 1389 C CA . LEU A 1 193 ? 23.061 12.802 -47.385 1.00 81.00 193 LEU A CA 1
ATOM 1390 C C . LEU A 1 193 ? 21.749 12.499 -46.646 1.00 81.00 193 LEU A C 1
ATOM 1392 O O . LEU A 1 193 ? 21.641 11.473 -45.979 1.00 81.00 193 LEU A O 1
ATOM 1396 N N . ARG A 1 194 ? 20.740 13.367 -46.808 1.00 80.56 194 ARG A N 1
ATOM 1397 C CA . ARG A 1 194 ? 19.404 13.168 -46.227 1.00 80.56 194 ARG A CA 1
ATOM 1398 C C . ARG A 1 194 ? 18.669 11.979 -46.845 1.00 80.56 194 ARG A C 1
ATOM 1400 O O . ARG A 1 194 ? 18.041 11.232 -46.108 1.00 80.56 194 ARG A O 1
ATOM 1407 N N . GLY A 1 195 ? 18.765 11.776 -48.161 1.00 79.75 195 GLY A N 1
ATOM 1408 C CA . GLY A 1 195 ? 18.127 10.639 -48.832 1.00 79.75 195 GLY A CA 1
ATOM 1409 C C . GLY A 1 195 ? 18.760 9.300 -48.451 1.00 79.75 195 GLY A C 1
ATOM 1410 O O . GLY A 1 195 ? 18.054 8.330 -48.189 1.00 79.75 195 GLY A O 1
ATOM 1411 N N . ILE A 1 196 ? 20.091 9.265 -48.343 1.00 81.94 196 ILE A N 1
ATOM 1412 C CA . ILE A 1 196 ? 20.832 8.076 -47.901 1.00 81.94 196 ILE A CA 1
ATOM 1413 C C . ILE A 1 196 ? 20.507 7.758 -46.433 1.00 81.94 196 ILE A C 1
ATOM 1415 O O . ILE A 1 196 ? 20.187 6.614 -46.115 1.00 81.94 196 ILE A O 1
ATOM 1419 N N . GLY A 1 197 ? 20.523 8.770 -45.557 1.00 80.06 197 GLY A N 1
ATOM 1420 C CA . GLY A 1 197 ? 20.165 8.617 -44.145 1.00 80.06 197 GLY A CA 1
ATOM 1421 C C . GLY A 1 197 ? 18.719 8.161 -43.945 1.00 80.06 197 GLY A C 1
ATOM 1422 O O . GLY A 1 197 ? 18.480 7.231 -43.186 1.00 80.06 197 GLY A O 1
ATOM 1423 N N . GLY A 1 198 ? 17.765 8.739 -44.682 1.00 83.94 198 GLY A N 1
ATOM 1424 C CA . GLY A 1 198 ? 16.353 8.349 -44.616 1.00 83.94 198 GLY A CA 1
ATOM 1425 C C . GLY A 1 198 ? 16.100 6.905 -45.051 1.00 83.94 198 GLY A C 1
ATOM 1426 O O . GLY A 1 198 ? 15.321 6.200 -44.416 1.00 83.94 198 GLY A O 1
ATOM 1427 N N . ARG A 1 199 ? 16.795 6.428 -46.091 1.00 83.44 199 ARG A N 1
ATOM 1428 C CA . ARG A 1 199 ? 16.695 5.028 -46.525 1.00 83.44 199 ARG A CA 1
ATOM 1429 C C . ARG A 1 199 ? 17.281 4.060 -45.493 1.00 83.44 199 ARG A C 1
ATOM 1431 O O . ARG A 1 199 ? 16.664 3.038 -45.215 1.00 83.44 199 ARG A O 1
ATOM 1438 N N . LEU A 1 200 ? 18.439 4.386 -44.916 1.00 83.19 200 LEU A N 1
ATOM 1439 C CA . LEU A 1 200 ? 19.046 3.593 -43.839 1.00 83.19 200 LEU A CA 1
ATOM 1440 C C . LEU A 1 200 ? 18.129 3.515 -42.615 1.00 83.19 200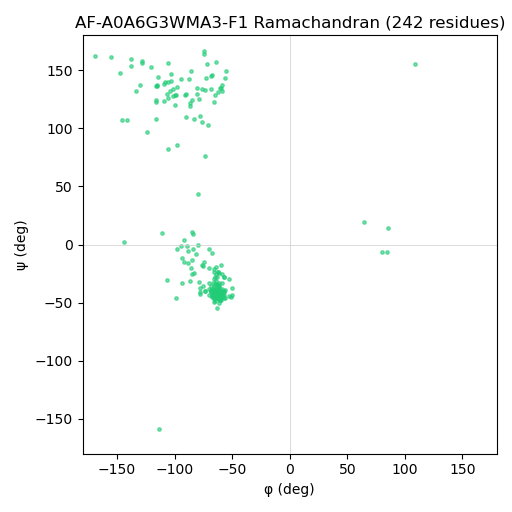 LEU A C 1
ATOM 1442 O O . LEU A 1 200 ? 17.922 2.427 -42.091 1.00 83.19 200 LEU A O 1
ATOM 1446 N N . LEU A 1 201 ? 17.537 4.645 -42.224 1.00 82.44 201 LEU A N 1
ATOM 1447 C CA . LEU A 1 201 ? 16.543 4.728 -41.154 1.00 82.44 201 LEU A CA 1
ATOM 1448 C C . LEU A 1 201 ? 15.318 3.855 -41.426 1.00 82.44 201 LEU A C 1
ATOM 1450 O O . LEU A 1 201 ? 14.842 3.163 -40.534 1.00 82.44 201 LEU A O 1
ATOM 1454 N N . ALA A 1 202 ? 14.799 3.870 -42.655 1.00 85.12 202 ALA A N 1
ATOM 1455 C CA . ALA A 1 202 ? 13.658 3.037 -43.020 1.00 85.12 202 ALA A CA 1
ATOM 1456 C C . ALA A 1 202 ? 14.007 1.541 -42.949 1.00 85.12 202 ALA A C 1
ATOM 1458 O O . ALA A 1 202 ? 13.225 0.751 -42.425 1.00 85.12 202 ALA A O 1
ATOM 1459 N N . GLU A 1 203 ? 15.192 1.152 -43.425 1.00 85.38 203 GLU A N 1
ATOM 1460 C CA . GLU A 1 203 ? 15.662 -0.235 -43.367 1.00 85.38 203 GLU A CA 1
ATOM 1461 C C . GLU A 1 203 ? 15.852 -0.722 -41.919 1.00 85.38 203 GLU A C 1
ATOM 1463 O O . GLU A 1 203 ? 15.457 -1.844 -41.604 1.00 85.38 203 GLU A O 1
ATOM 1468 N N . THR A 1 204 ? 16.394 0.107 -41.017 1.00 84.56 204 THR A N 1
ATOM 1469 C CA . THR A 1 204 ? 16.554 -0.260 -39.598 1.00 84.56 204 THR A CA 1
ATOM 1470 C C . THR A 1 204 ? 15.226 -0.251 -38.844 1.00 84.56 204 THR A C 1
ATOM 1472 O O . THR A 1 204 ? 14.957 -1.166 -38.063 1.00 84.56 204 THR A O 1
ATOM 1475 N N . ALA A 1 205 ? 14.351 0.722 -39.109 1.00 85.12 205 ALA A N 1
ATOM 1476 C CA . ALA A 1 205 ? 13.044 0.822 -38.464 1.00 85.12 205 ALA A CA 1
ATOM 1477 C C . ALA A 1 205 ? 12.178 -0.423 -38.709 1.00 85.12 205 ALA A C 1
ATOM 1479 O O . ALA A 1 205 ? 11.521 -0.898 -37.781 1.00 85.12 205 ALA A O 1
ATOM 1480 N N . VAL A 1 206 ? 12.229 -1.000 -39.918 1.00 89.19 206 VAL A N 1
ATOM 1481 C CA . VAL A 1 206 ? 11.474 -2.215 -40.277 1.00 89.19 206 VAL A CA 1
ATOM 1482 C C . VAL A 1 206 ? 11.828 -3.406 -39.385 1.00 89.19 206 VAL A C 1
ATOM 1484 O O . VAL A 1 206 ? 10.954 -4.214 -39.091 1.00 89.19 206 VAL A O 1
ATOM 1487 N N . THR A 1 207 ? 13.072 -3.520 -38.915 1.00 86.19 207 THR A N 1
ATOM 1488 C CA . THR A 1 207 ? 13.487 -4.621 -38.029 1.00 86.19 207 THR A CA 1
ATOM 1489 C C . THR A 1 207 ? 13.386 -4.269 -36.548 1.00 86.19 207 THR A C 1
ATOM 1491 O O . THR A 1 207 ? 13.081 -5.129 -35.726 1.00 86.19 207 THR A O 1
ATOM 1494 N N . VAL A 1 208 ? 13.625 -3.004 -36.192 1.00 87.44 208 VAL A N 1
ATOM 1495 C CA . VAL A 1 208 ? 13.700 -2.554 -34.794 1.00 87.44 208 VAL A CA 1
ATOM 1496 C C . VAL A 1 208 ? 12.319 -2.397 -34.170 1.00 87.44 208 VAL A C 1
ATOM 1498 O O . VAL A 1 208 ? 12.123 -2.825 -33.037 1.00 87.44 208 VAL A O 1
ATOM 1501 N N . LEU A 1 209 ? 11.353 -1.827 -34.897 1.00 87.12 209 LEU A N 1
ATOM 1502 C CA . LEU A 1 209 ? 9.989 -1.630 -34.399 1.00 87.12 209 LEU A CA 1
ATOM 1503 C C . LEU A 1 209 ? 9.273 -2.943 -34.029 1.00 87.12 209 LEU A C 1
ATOM 1505 O O . LEU A 1 209 ? 8.713 -3.008 -32.934 1.00 87.12 209 LEU A O 1
ATOM 1509 N N . PRO A 1 210 ? 9.281 -4.009 -34.856 1.00 90.12 210 PRO A N 1
ATOM 1510 C CA . PRO A 1 210 ? 8.665 -5.269 -34.450 1.00 90.12 210 PRO A CA 1
ATOM 1511 C C . PRO A 1 210 ? 9.436 -5.940 -33.309 1.00 90.12 210 PRO A C 1
ATOM 1513 O O . PRO A 1 210 ? 8.815 -6.506 -32.414 1.00 90.12 210 PRO A O 1
ATOM 1516 N N . ALA A 1 211 ? 10.769 -5.845 -33.289 1.00 87.31 211 ALA A N 1
ATOM 1517 C CA . ALA A 1 211 ? 11.572 -6.403 -32.204 1.00 87.31 211 ALA A CA 1
ATOM 1518 C C . ALA A 1 211 ? 11.295 -5.708 -30.858 1.00 87.31 211 ALA A C 1
ATOM 1520 O O . ALA A 1 211 ? 11.144 -6.383 -29.840 1.00 87.31 211 ALA A O 1
ATOM 1521 N N . SER A 1 212 ? 11.172 -4.376 -30.840 1.00 86.44 212 SER A N 1
ATOM 1522 C CA . SER A 1 212 ? 10.848 -3.617 -29.627 1.00 86.44 212 SER A CA 1
ATOM 1523 C C . SER A 1 212 ? 9.407 -3.852 -29.169 1.00 86.44 212 SER A C 1
ATOM 1525 O O . SER A 1 212 ? 9.172 -4.008 -27.971 1.00 86.44 212 SER A O 1
ATOM 1527 N N . ALA A 1 213 ? 8.458 -3.967 -30.103 1.00 88.19 213 ALA A N 1
ATOM 1528 C CA . ALA A 1 213 ? 7.075 -4.328 -29.800 1.00 88.19 213 ALA A CA 1
ATOM 1529 C C . ALA A 1 213 ? 6.969 -5.734 -29.189 1.00 88.19 213 ALA A C 1
ATOM 1531 O O . ALA A 1 213 ? 6.271 -5.918 -28.193 1.00 88.19 213 ALA A O 1
ATOM 1532 N N . LEU A 1 214 ? 7.698 -6.715 -29.733 1.00 91.12 214 LEU A N 1
ATOM 1533 C CA . LEU A 1 214 ? 7.762 -8.069 -29.175 1.00 91.12 214 LEU A CA 1
ATOM 1534 C C . LEU A 1 214 ? 8.431 -8.090 -27.799 1.00 91.12 214 LEU A C 1
ATOM 1536 O O . LEU A 1 214 ? 7.935 -8.761 -26.899 1.00 91.12 214 LEU A O 1
ATOM 1540 N N . GLY A 1 215 ? 9.517 -7.336 -27.609 1.00 87.19 215 GLY A N 1
ATOM 1541 C CA . GLY A 1 215 ? 10.167 -7.201 -26.30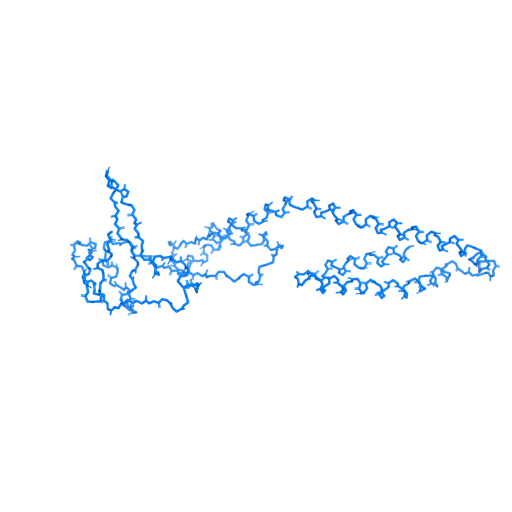5 1.00 87.19 215 GLY A CA 1
ATOM 1542 C C . GLY A 1 215 ? 9.230 -6.612 -25.248 1.00 87.19 215 GLY A C 1
ATOM 1543 O O . GLY A 1 215 ? 9.144 -7.137 -24.140 1.00 87.19 215 GLY A O 1
ATOM 1544 N N . LEU A 1 216 ? 8.471 -5.571 -25.608 1.00 88.00 216 LEU A N 1
ATOM 1545 C CA . LEU A 1 216 ? 7.453 -4.981 -24.740 1.00 88.00 216 LEU A CA 1
ATOM 1546 C C . LEU A 1 216 ? 6.334 -5.978 -24.421 1.00 88.00 216 LEU A C 1
ATOM 1548 O O . LEU A 1 216 ? 5.959 -6.124 -23.261 1.00 88.00 216 LEU A O 1
ATOM 1552 N N . LEU A 1 217 ? 5.837 -6.697 -25.428 1.00 88.75 217 LEU A N 1
ATOM 1553 C CA . LEU A 1 217 ? 4.802 -7.712 -25.253 1.00 88.75 217 LEU A CA 1
ATOM 1554 C C . LEU A 1 217 ? 5.270 -8.830 -24.311 1.00 88.75 217 LEU A C 1
ATOM 1556 O O . LEU A 1 217 ? 4.573 -9.157 -23.352 1.00 88.75 217 LEU A O 1
ATOM 1560 N N . LEU A 1 218 ? 6.477 -9.360 -24.513 1.00 88.88 218 LEU A N 1
ATOM 1561 C CA . LEU A 1 218 ? 7.062 -10.361 -23.621 1.00 88.88 218 LEU A CA 1
ATOM 1562 C C . LEU A 1 218 ? 7.222 -9.824 -22.197 1.00 88.88 218 LEU A C 1
ATOM 1564 O O . LEU A 1 218 ? 6.865 -10.517 -21.248 1.00 88.88 218 LEU A O 1
ATOM 1568 N N . ALA A 1 219 ? 7.683 -8.581 -22.035 1.00 86.56 219 ALA A N 1
ATOM 1569 C CA . ALA A 1 219 ? 7.792 -7.957 -20.721 1.00 86.56 219 ALA A CA 1
ATOM 1570 C C . ALA A 1 219 ? 6.428 -7.868 -20.016 1.00 86.56 219 ALA A C 1
ATOM 1572 O O . ALA A 1 219 ? 6.338 -8.185 -18.833 1.00 86.56 219 ALA A O 1
ATOM 1573 N N . THR A 1 220 ? 5.360 -7.508 -20.736 1.00 87.19 220 THR A N 1
ATOM 1574 C CA . THR A 1 220 ? 4.003 -7.436 -20.162 1.00 87.19 220 THR A CA 1
ATOM 1575 C C . THR A 1 220 ? 3.407 -8.800 -19.822 1.00 87.19 220 THR A C 1
ATOM 1577 O O . THR A 1 220 ? 2.669 -8.912 -18.852 1.00 87.19 220 THR A O 1
ATOM 1580 N N . LEU A 1 221 ? 3.733 -9.845 -20.589 1.00 86.94 221 LEU A N 1
ATOM 1581 C CA . LEU A 1 221 ? 3.251 -11.201 -20.320 1.00 86.94 221 LEU A CA 1
ATOM 1582 C C . LEU A 1 221 ? 3.987 -11.854 -19.146 1.00 86.94 221 LEU A C 1
ATOM 1584 O O . LEU A 1 221 ? 3.386 -12.611 -18.390 1.00 86.94 221 LEU A O 1
ATOM 1588 N N . VAL A 1 222 ? 5.284 -11.572 -18.995 1.00 87.88 222 VAL A N 1
ATOM 1589 C CA . VAL A 1 222 ? 6.104 -12.110 -17.901 1.00 87.88 222 VAL A CA 1
ATOM 1590 C C . VAL A 1 222 ? 5.850 -11.353 -16.596 1.00 87.88 222 VAL A C 1
ATOM 1592 O O . VAL A 1 222 ? 5.816 -11.961 -15.529 1.00 87.88 222 VAL A O 1
ATOM 1595 N N . VAL A 1 223 ? 5.656 -10.034 -16.665 1.00 80.56 223 VAL A N 1
ATOM 1596 C CA . VAL A 1 223 ? 5.434 -9.175 -15.496 1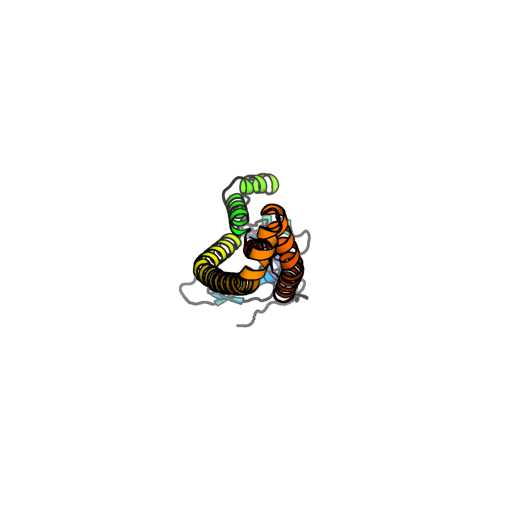.00 80.56 223 VAL A CA 1
ATOM 1597 C C . VAL A 1 223 ? 3.960 -8.774 -15.447 1.00 80.56 223 VAL A C 1
ATOM 1599 O O . VAL A 1 223 ? 3.588 -7.686 -15.880 1.00 80.56 223 VAL A O 1
ATOM 1602 N N . GLY A 1 224 ? 3.117 -9.658 -14.902 1.00 65.81 224 GLY A N 1
ATOM 1603 C CA . GLY A 1 224 ? 1.658 -9.471 -14.838 1.00 65.81 224 GLY A CA 1
ATOM 1604 C C . GLY A 1 224 ? 1.186 -8.228 -14.065 1.00 65.81 224 GLY A C 1
ATOM 1605 O O . GLY A 1 224 ? 0.064 -7.776 -14.265 1.00 65.81 224 GLY A O 1
ATOM 1606 N N . GLU A 1 225 ? 2.049 -7.636 -13.233 1.00 66.38 225 GLU A N 1
ATOM 1607 C CA . GLU A 1 225 ? 1.776 -6.415 -12.450 1.00 66.38 225 GLU A CA 1
ATOM 1608 C C . GLU A 1 225 ? 2.588 -5.194 -12.937 1.00 66.38 225 GLU A C 1
ATOM 1610 O O . GLU A 1 225 ? 2.653 -4.149 -12.284 1.00 66.38 225 GLU A O 1
ATOM 1615 N N . GLY A 1 226 ? 3.257 -5.311 -14.087 1.00 61.66 226 GLY A N 1
ATOM 1616 C CA . GLY A 1 226 ? 4.139 -4.277 -14.618 1.00 61.66 226 GLY A CA 1
ATOM 1617 C C . GLY A 1 226 ? 3.368 -3.078 -15.171 1.00 61.66 226 GLY A C 1
ATOM 1618 O O . GLY A 1 226 ? 2.445 -3.216 -15.972 1.00 61.66 226 GLY A O 1
ATOM 1619 N N . ARG A 1 227 ? 3.785 -1.858 -14.812 1.00 69.69 227 ARG A N 1
ATOM 1620 C CA . ARG A 1 227 ? 3.251 -0.637 -15.438 1.00 69.69 227 ARG A CA 1
ATOM 1621 C C . ARG A 1 227 ? 3.665 -0.609 -16.912 1.00 69.69 227 ARG A C 1
ATOM 1623 O O . ARG A 1 227 ? 4.855 -0.585 -17.220 1.00 69.69 227 ARG A O 1
ATOM 1630 N N . PHE A 1 228 ? 2.690 -0.527 -17.817 1.00 77.50 228 PHE A N 1
ATOM 1631 C CA . PHE A 1 228 ? 2.945 -0.484 -19.262 1.00 77.50 228 PHE A CA 1
ATOM 1632 C C . PHE A 1 228 ? 3.784 0.734 -19.684 1.00 77.50 228 PHE A C 1
ATOM 1634 O O . PHE A 1 228 ? 4.634 0.633 -20.563 1.00 77.50 228 PHE A O 1
ATOM 1641 N N . TRP A 1 229 ? 3.586 1.886 -19.033 1.00 78.75 229 TRP A N 1
ATOM 1642 C CA . TRP A 1 229 ? 4.188 3.153 -19.459 1.00 78.75 229 TRP A CA 1
ATOM 1643 C C . TRP A 1 229 ? 5.726 3.200 -19.354 1.00 78.75 229 TRP A C 1
ATOM 1645 O O . TRP A 1 229 ? 6.367 3.525 -20.353 1.00 78.75 229 TRP A O 1
ATOM 1655 N N . PRO A 1 230 ? 6.361 2.822 -18.223 1.00 80.19 230 PRO A N 1
ATOM 1656 C CA . PRO A 1 230 ? 7.818 2.680 -18.166 1.00 80.19 230 PRO A CA 1
ATOM 1657 C C . PRO A 1 230 ? 8.376 1.688 -19.194 1.00 80.19 230 PRO A C 1
ATOM 1659 O O . PRO A 1 230 ? 9.404 1.963 -19.808 1.00 80.19 230 PRO A O 1
ATOM 1662 N N . GLY A 1 231 ? 7.685 0.564 -19.418 1.00 80.38 231 GLY A N 1
ATOM 1663 C CA . GLY A 1 231 ? 8.076 -0.420 -20.431 1.00 80.38 231 GLY A CA 1
ATOM 1664 C C . GLY A 1 231 ? 8.029 0.157 -21.846 1.00 80.38 231 GLY A C 1
ATOM 1665 O O . GLY A 1 231 ? 8.972 -0.012 -22.616 1.00 80.38 231 GLY A O 1
ATOM 1666 N N . ALA A 1 232 ? 6.973 0.906 -22.170 1.00 83.38 232 ALA A N 1
ATOM 1667 C CA . ALA A 1 232 ? 6.832 1.585 -23.452 1.00 83.38 232 ALA A CA 1
ATOM 1668 C C . ALA A 1 232 ? 7.920 2.651 -23.665 1.00 83.38 232 ALA A C 1
ATOM 1670 O O . ALA A 1 232 ? 8.480 2.734 -24.755 1.00 83.38 232 ALA A O 1
ATOM 1671 N N . LEU A 1 233 ? 8.275 3.422 -22.628 1.00 85.25 233 LEU A N 1
ATOM 1672 C CA . LEU A 1 233 ? 9.376 4.391 -22.690 1.00 85.25 233 LEU A CA 1
ATOM 1673 C C . LEU A 1 233 ? 10.730 3.712 -22.908 1.00 85.25 233 LEU A C 1
ATOM 1675 O O . LEU A 1 233 ? 11.521 4.189 -23.719 1.00 85.25 233 LEU A O 1
ATOM 1679 N N . ALA A 1 234 ? 10.990 2.592 -22.232 1.00 81.69 234 ALA A N 1
ATOM 1680 C CA . ALA A 1 234 ? 12.209 1.817 -22.442 1.00 81.69 234 ALA A CA 1
ATOM 1681 C C . ALA A 1 234 ? 12.273 1.255 -23.872 1.00 81.69 234 ALA A C 1
ATOM 1683 O O . ALA A 1 234 ? 13.286 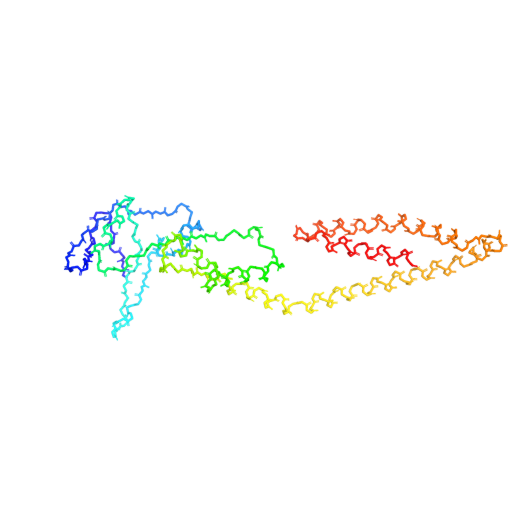1.411 -24.551 1.00 81.69 234 ALA A O 1
ATOM 1684 N N . ALA A 1 235 ? 11.174 0.677 -24.366 1.00 83.75 235 ALA A N 1
ATOM 1685 C CA . ALA A 1 235 ? 11.079 0.163 -25.731 1.00 83.75 235 ALA A CA 1
ATOM 1686 C C . ALA A 1 235 ? 11.267 1.273 -26.782 1.00 83.75 235 ALA A C 1
ATOM 1688 O O . ALA A 1 235 ? 11.991 1.083 -27.762 1.00 83.75 235 ALA A O 1
ATOM 1689 N N . ALA A 1 236 ? 10.674 2.449 -26.558 1.00 83.50 236 ALA A N 1
ATOM 1690 C CA . ALA A 1 236 ? 10.847 3.618 -27.415 1.00 83.50 236 ALA A CA 1
ATOM 1691 C C . ALA A 1 236 ? 12.286 4.153 -27.377 1.00 83.50 236 ALA A C 1
ATOM 1693 O O . ALA A 1 236 ? 12.844 4.472 -28.424 1.00 83.50 236 ALA A O 1
ATOM 1694 N N . GLY A 1 237 ? 12.910 4.207 -26.197 1.00 83.19 237 GLY A N 1
ATOM 1695 C CA . GLY A 1 237 ? 14.301 4.627 -26.025 1.00 83.19 237 GLY A CA 1
ATOM 1696 C C . GLY A 1 237 ? 15.283 3.710 -26.753 1.00 83.19 237 GLY A C 1
ATOM 1697 O O . GLY A 1 237 ? 16.169 4.196 -27.452 1.00 83.19 237 GLY A O 1
ATOM 1698 N N . VAL A 1 238 ? 15.085 2.390 -26.669 1.00 80.88 238 VAL A N 1
ATOM 1699 C CA . VAL A 1 238 ? 15.870 1.412 -27.442 1.00 80.88 238 VAL A CA 1
ATOM 1700 C C . VAL A 1 238 ? 15.643 1.603 -28.942 1.00 80.88 238 VAL A C 1
ATOM 1702 O O . VAL A 1 238 ? 16.605 1.627 -29.705 1.00 80.88 238 VAL A O 1
ATOM 1705 N N . GLY A 1 239 ? 14.391 1.797 -29.366 1.00 79.88 239 GLY A N 1
ATOM 1706 C CA . GLY A 1 239 ? 14.063 2.076 -30.763 1.00 79.88 239 GLY A CA 1
ATOM 1707 C C . GLY A 1 239 ? 14.779 3.317 -31.301 1.00 79.88 239 GLY A C 1
ATOM 1708 O O . GLY A 1 239 ? 15.388 3.259 -32.367 1.00 79.88 239 GLY A O 1
ATOM 1709 N N . LEU A 1 240 ? 14.769 4.411 -30.535 1.00 80.75 240 LEU A N 1
ATOM 1710 C CA . LEU A 1 240 ? 15.481 5.647 -30.861 1.00 80.75 240 LEU A CA 1
ATOM 1711 C C . LEU A 1 240 ? 16.994 5.434 -30.933 1.00 80.75 240 LEU A C 1
ATOM 1713 O O . LEU A 1 240 ? 17.606 5.875 -31.898 1.00 80.75 240 LEU A O 1
ATOM 1717 N N . LEU A 1 241 ? 17.587 4.731 -29.965 1.00 79.38 241 LEU A N 1
ATOM 1718 C CA . LEU A 1 241 ? 19.034 4.504 -29.912 1.00 79.38 241 LEU A CA 1
ATOM 1719 C C . LEU A 1 241 ? 19.560 3.739 -31.133 1.00 79.38 241 LEU A C 1
ATOM 1721 O O . LEU A 1 241 ? 20.681 3.983 -31.555 1.00 79.38 241 LEU A O 1
ATOM 1725 N N . VAL A 1 242 ? 18.769 2.828 -31.708 1.00 77.31 242 VAL A N 1
ATOM 1726 C CA . VAL A 1 242 ? 19.165 2.087 -32.922 1.00 77.31 242 VAL A CA 1
ATOM 1727 C C . VAL A 1 242 ? 18.892 2.875 -34.206 1.00 77.31 242 VAL A C 1
ATOM 1729 O O . VAL A 1 242 ? 19.507 2.616 -35.240 1.00 77.31 242 VAL A O 1
ATOM 1732 N N . CYS A 1 243 ? 17.949 3.814 -34.166 1.00 74.88 243 CYS A N 1
ATOM 1733 C CA . CYS A 1 243 ? 17.580 4.619 -35.326 1.00 74.88 243 CYS A CA 1
ATOM 1734 C C . CYS A 1 243 ? 18.471 5.864 -35.515 1.00 74.88 243 CYS A C 1
ATOM 1736 O O . CYS A 1 243 ? 18.502 6.400 -36.623 1.00 74.88 243 CYS A O 1
ATOM 1738 N N . VAL A 1 244 ? 19.175 6.323 -34.473 1.00 66.94 244 VAL A N 1
ATOM 1739 C CA . VAL A 1 244 ? 20.111 7.470 -34.500 1.00 66.94 244 VAL A CA 1
ATOM 1740 C C . VAL A 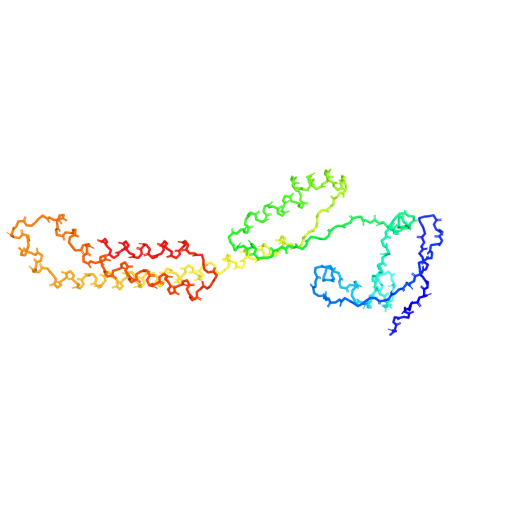1 244 ? 21.531 7.009 -34.812 1.00 66.94 244 VAL A C 1
ATOM 1742 O O . VAL A 1 244 ? 22.158 7.644 -35.691 1.00 66.94 244 VAL A O 1
#